Protein AF-0000000084695527 (afdb_homodimer)

Structure (mmCIF, N/CA/C/O backbone):
data_AF-0000000084695527-model_v1
#
loop_
_entity.id
_entity.type
_entity.pdbx_description
1 polymer 'Putative ankyrin repeat protein'
#
loop_
_atom_site.group_PDB
_atom_site.id
_atom_site.type_symbol
_atom_site.label_atom_id
_atom_site.label_alt_id
_atom_site.label_comp_id
_atom_site.label_asym_id
_atom_site.label_entity_id
_atom_site.label_seq_id
_atom_site.pdbx_PDB_ins_code
_atom_site.Cartn_x
_atom_site.Cartn_y
_atom_site.Cartn_z
_atom_site.occupancy
_atom_site.B_iso_or_equiv
_atom_site.auth_seq_id
_atom_site.auth_comp_id
_atom_site.auth_asym_id
_atom_site.auth_atom_id
_atom_site.pdbx_PDB_model_num
ATOM 1 N N . MET A 1 1 ? 0.276 40.188 21.312 1 71.69 1 MET A N 1
ATOM 2 C CA . MET A 1 1 ? 1.253 39.438 20.547 1 71.69 1 MET A CA 1
ATOM 3 C C . MET A 1 1 ? 1.77 40.25 19.359 1 71.69 1 MET A C 1
ATOM 5 O O . MET A 1 1 ? 1.027 41.031 18.766 1 71.69 1 MET A O 1
ATOM 9 N N . ASP A 1 2 ? 3.109 40.344 19.328 1 79.81 2 ASP A N 1
ATOM 10 C CA . ASP A 1 2 ? 3.75 41.062 18.234 1 79.81 2 ASP A CA 1
ATOM 11 C C . ASP A 1 2 ? 3.395 40.469 16.875 1 79.81 2 ASP A C 1
ATOM 13 O O . ASP A 1 2 ? 3.375 39.219 16.734 1 79.81 2 ASP A O 1
ATOM 17 N N . PRO A 1 3 ? 2.912 41.219 16 1 82.19 3 PRO A N 1
ATOM 18 C CA . PRO A 1 3 ? 2.547 40.75 14.672 1 82.19 3 PRO A CA 1
ATOM 19 C C . PRO A 1 3 ? 3.654 39.906 14.023 1 82.19 3 PRO A C 1
ATOM 21 O O . PRO A 1 3 ? 3.373 38.969 13.266 1 82.19 3 PRO A O 1
ATOM 24 N N . ALA A 1 4 ? 4.848 40.25 14.297 1 86.12 4 ALA A N 1
ATOM 25 C CA . ALA A 1 4 ? 5.977 39.5 13.734 1 86.12 4 ALA A CA 1
ATOM 26 C C . ALA A 1 4 ? 5.977 38.062 14.195 1 86.12 4 ALA A C 1
ATOM 28 O O . ALA A 1 4 ? 6.383 37.156 13.453 1 86.12 4 ALA A O 1
ATOM 29 N N . SER A 1 5 ? 5.52 37.812 15.406 1 90.06 5 SER A N 1
ATOM 30 C CA . SER A 1 5 ? 5.473 36.469 15.977 1 90.06 5 SER A CA 1
ATOM 31 C C . SER A 1 5 ? 4.453 35.625 15.25 1 90.06 5 SER A C 1
ATOM 33 O O . SER A 1 5 ? 4.715 34.438 14.984 1 90.06 5 SER A O 1
ATOM 35 N N . VAL A 1 6 ? 3.303 36.219 14.82 1 91.44 6 VAL A N 1
ATOM 36 C CA . VAL A 1 6 ? 2.256 35.5 14.125 1 91.44 6 VAL A CA 1
ATOM 37 C C . VAL A 1 6 ? 2.715 35.156 12.711 1 91.44 6 VAL A C 1
ATOM 39 O O . VAL A 1 6 ? 2.5 34.031 12.227 1 91.44 6 VAL A O 1
ATOM 42 N N . VAL A 1 7 ? 3.424 36.031 12.094 1 91 7 VAL A N 1
ATOM 43 C CA . VAL A 1 7 ? 3.924 35.844 10.742 1 91 7 VAL A CA 1
ATOM 44 C C . VAL A 1 7 ? 4.961 34.719 10.734 1 91 7 VAL A C 1
ATOM 46 O O . VAL A 1 7 ? 4.93 33.812 9.875 1 91 7 VAL A O 1
ATOM 49 N N . SER A 1 8 ? 5.855 34.75 11.695 1 93.81 8 SER A N 1
ATOM 50 C CA . SER A 1 8 ? 6.891 33.719 11.797 1 93.81 8 SER A CA 1
ATOM 51 C C . SER A 1 8 ? 6.277 32.344 12.023 1 93.81 8 SER A C 1
ATOM 53 O O . SER A 1 8 ? 6.703 31.359 11.414 1 93.81 8 SER A O 1
ATOM 55 N N . MET A 1 9 ? 5.297 32.281 12.953 1 94.62 9 MET A N 1
ATOM 56 C CA . MET A 1 9 ? 4.629 31.016 13.258 1 94.62 9 MET A CA 1
ATOM 57 C C . MET A 1 9 ? 3.902 30.484 12.031 1 94.62 9 MET A C 1
ATOM 59 O O . MET A 1 9 ? 3.947 29.281 11.75 1 94.62 9 MET A O 1
ATOM 63 N N . ALA A 1 10 ? 3.205 31.359 11.32 1 94.69 10 ALA A N 1
ATOM 64 C CA . ALA A 1 10 ? 2.494 30.953 10.109 1 94.69 10 ALA A CA 1
ATOM 65 C C . ALA A 1 10 ? 3.457 30.406 9.062 1 94.69 10 ALA A C 1
ATOM 67 O O . ALA A 1 10 ? 3.176 29.375 8.43 1 94.69 10 ALA A O 1
ATOM 68 N N . GLY A 1 11 ? 4.57 31.078 8.906 1 95.81 11 GLY A N 1
ATOM 69 C CA . GLY A 1 11 ? 5.578 30.594 7.977 1 95.81 11 GLY A CA 1
ATOM 70 C C . GLY A 1 11 ? 6.117 29.234 8.344 1 95.81 11 GLY A C 1
ATOM 71 O O . GLY A 1 11 ? 6.293 28.375 7.477 1 95.81 11 GLY A O 1
ATOM 72 N N . ALA A 1 12 ? 6.41 29.031 9.602 1 96.75 12 ALA A N 1
ATOM 73 C CA . ALA A 1 12 ? 6.914 27.75 10.086 1 96.75 12 ALA A CA 1
ATOM 74 C C . ALA A 1 12 ? 5.883 26.641 9.875 1 96.75 12 ALA A C 1
ATOM 76 O O . ALA A 1 12 ? 6.23 25.531 9.477 1 96.75 12 ALA A O 1
ATOM 77 N N . CYS A 1 13 ? 4.641 26.953 10.172 1 97.56 13 CYS A N 1
ATOM 78 C CA . CYS A 1 13 ? 3.564 25.984 9.992 1 97.56 13 CYS A CA 1
ATOM 79 C C . CYS A 1 13 ? 3.402 25.609 8.523 1 97.56 13 CYS A C 1
ATOM 81 O O . CYS A 1 13 ? 3.262 24.438 8.188 1 97.56 13 CYS A O 1
ATOM 83 N N . LEU A 1 14 ? 3.43 26.641 7.664 1 97.62 14 LEU A N 1
ATOM 84 C CA . LEU A 1 14 ? 3.309 26.375 6.234 1 97.62 14 LEU A CA 1
ATOM 85 C C . LEU A 1 14 ? 4.43 25.469 5.75 1 97.62 14 LEU A C 1
ATOM 87 O O . LEU A 1 14 ? 4.188 24.531 4.992 1 97.62 14 LEU A O 1
ATOM 91 N N . THR A 1 15 ? 5.656 25.656 6.18 1 97.81 15 THR A N 1
ATOM 92 C CA . THR A 1 15 ? 6.793 24.812 5.816 1 97.81 15 THR A CA 1
ATOM 93 C C . THR A 1 15 ? 6.586 23.391 6.293 1 97.81 15 THR A C 1
ATOM 95 O O . THR A 1 15 ? 6.832 22.438 5.551 1 97.81 15 THR A O 1
ATOM 98 N N . LEU A 1 16 ? 6.125 23.25 7.535 1 98.12 16 LEU A N 1
ATOM 99 C CA . LEU A 1 16 ? 5.875 21.938 8.125 1 98.12 16 LEU A CA 1
ATOM 100 C C . LEU A 1 16 ? 4.82 21.172 7.332 1 98.12 16 LEU A C 1
ATOM 102 O O . LEU A 1 16 ? 5.016 20 7.004 1 98.12 16 LEU A O 1
ATOM 106 N N . VAL A 1 17 ? 3.699 21.828 6.996 1 98.44 17 VAL A N 1
ATOM 107 C CA . VAL A 1 17 ? 2.619 21.188 6.25 1 98.44 17 VAL A CA 1
ATOM 108 C C . VAL A 1 17 ? 3.117 20.781 4.867 1 98.44 17 VAL A C 1
ATOM 110 O O . VAL A 1 17 ? 2.844 19.672 4.406 1 98.44 17 VAL A O 1
ATOM 113 N N . THR A 1 18 ? 3.883 21.609 4.207 1 97.88 18 THR A N 1
ATOM 114 C CA . THR A 1 18 ? 4.395 21.344 2.869 1 97.88 18 THR A CA 1
ATOM 115 C C . THR A 1 18 ? 5.309 20.125 2.873 1 97.88 18 THR A C 1
ATOM 117 O O . THR A 1 18 ? 5.191 19.25 2.012 1 97.88 18 THR A O 1
ATOM 120 N N . ARG A 1 19 ? 6.113 20.109 3.869 1 97.56 19 ARG A N 1
ATOM 121 C CA . ARG A 1 19 ? 7.031 18.984 3.99 1 97.56 19 ARG A CA 1
ATOM 122 C C . ARG A 1 19 ? 6.273 17.688 4.273 1 97.56 19 ARG A C 1
ATOM 124 O O . ARG A 1 19 ? 6.598 16.641 3.717 1 97.56 19 ARG A O 1
ATOM 131 N N . THR A 1 20 ? 5.32 17.766 5.109 1 97.62 20 THR A N 1
ATOM 132 C CA . THR A 1 20 ? 4.539 16.594 5.469 1 97.62 20 THR A CA 1
ATOM 133 C C . THR A 1 20 ? 3.783 16.047 4.258 1 97.62 20 THR A C 1
ATOM 135 O O . THR A 1 20 ? 3.766 14.844 4.016 1 97.62 20 THR A O 1
ATOM 138 N N . VAL A 1 21 ? 3.215 16.953 3.482 1 97.56 21 VAL A N 1
ATOM 139 C CA . VAL A 1 21 ? 2.527 16.562 2.256 1 97.56 21 VAL A CA 1
ATOM 140 C C . VAL A 1 21 ? 3.496 15.82 1.336 1 97.56 21 VAL A C 1
ATOM 142 O O . VAL A 1 21 ? 3.17 14.75 0.805 1 97.56 21 VAL A O 1
ATOM 145 N N . LYS A 1 22 ? 4.656 16.406 1.235 1 96.94 22 LYS A N 1
ATOM 146 C CA . LYS A 1 22 ? 5.664 15.781 0.385 1 96.94 22 LYS A CA 1
ATOM 147 C C . LYS A 1 22 ? 6.02 14.383 0.887 1 96.94 22 LYS A C 1
ATOM 149 O O . LYS A 1 22 ? 6.062 13.43 0.107 1 96.94 22 LYS A O 1
ATOM 154 N N . ASP A 1 23 ? 6.277 14.25 2.156 1 93.38 23 ASP A N 1
ATOM 155 C CA . ASP A 1 23 ? 6.695 12.977 2.738 1 93.38 23 ASP A CA 1
ATOM 156 C C . ASP A 1 23 ? 5.594 11.93 2.613 1 93.38 23 ASP A C 1
ATOM 158 O O . ASP A 1 23 ? 5.867 10.766 2.32 1 93.38 23 ASP A O 1
ATOM 162 N N . VAL A 1 24 ? 4.355 12.281 2.816 1 92.94 24 VAL A N 1
ATOM 163 C CA . VAL A 1 24 ? 3.236 11.359 2.689 1 92.94 24 VAL A CA 1
ATOM 164 C C . VAL A 1 24 ? 3.094 10.914 1.233 1 92.94 24 VAL A C 1
ATOM 166 O O . VAL A 1 24 ? 2.928 9.727 0.953 1 92.94 24 VAL A O 1
ATOM 169 N N . ASN A 1 25 ? 3.219 11.867 0.324 1 93.44 25 ASN A N 1
ATOM 170 C CA . ASN A 1 25 ? 3.113 11.539 -1.093 1 93.44 25 ASN A CA 1
ATOM 171 C C . ASN A 1 25 ? 4.223 10.586 -1.53 1 93.44 25 ASN A C 1
ATOM 173 O O . ASN A 1 25 ? 4.004 9.727 -2.385 1 93.44 25 ASN A O 1
ATOM 177 N N . ASP A 1 26 ? 5.367 10.742 -0.948 1 89.31 26 ASP A N 1
ATOM 178 C CA . ASP A 1 26 ? 6.465 9.828 -1.246 1 89.31 26 ASP A CA 1
ATOM 179 C C . ASP A 1 26 ? 6.113 8.398 -0.84 1 89.31 26 ASP A C 1
ATOM 181 O O . ASP A 1 26 ? 6.402 7.449 -1.574 1 89.31 26 ASP A O 1
ATOM 185 N N . ILE A 1 27 ? 5.48 8.234 0.297 1 84.06 27 ILE A N 1
ATOM 186 C CA . ILE A 1 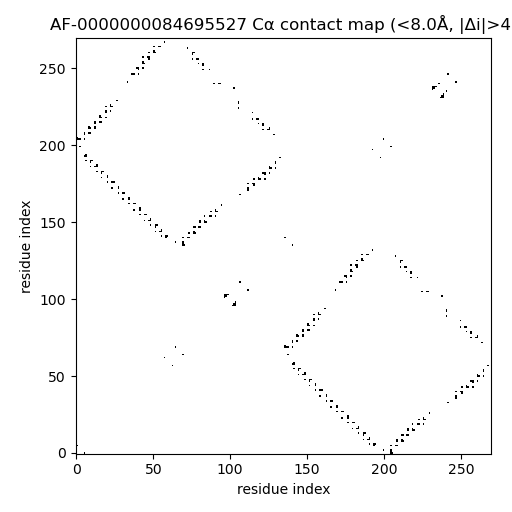27 ? 5.09 6.914 0.779 1 84.06 27 ILE A CA 1
ATOM 187 C C . ILE A 1 27 ? 3.99 6.344 -0.112 1 84.06 27 ILE A C 1
ATOM 189 O O . ILE A 1 27 ? 4.035 5.172 -0.492 1 84.06 27 ILE A O 1
ATOM 193 N N . VAL A 1 28 ? 3.047 7.195 -0.481 1 86.31 28 VAL A N 1
ATOM 194 C CA . VAL A 1 28 ? 1.949 6.781 -1.349 1 86.31 28 VAL A CA 1
ATOM 195 C C . VAL A 1 28 ? 2.502 6.316 -2.695 1 86.31 28 VAL A C 1
ATOM 197 O O . VAL A 1 28 ? 2.055 5.305 -3.24 1 86.31 28 VAL A O 1
ATOM 200 N N . GLY A 1 29 ? 3.459 7.055 -3.205 1 86.25 29 GLY A N 1
ATOM 201 C CA . GLY A 1 29 ? 4.094 6.676 -4.457 1 86.25 29 GLY A CA 1
ATOM 202 C C . GLY A 1 29 ? 4.738 5.305 -4.41 1 86.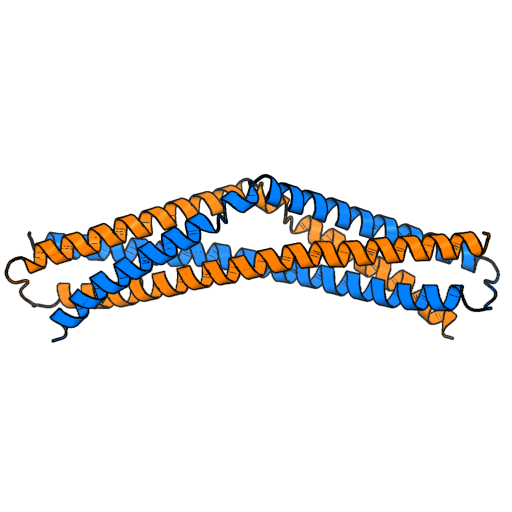25 29 GLY A C 1
ATOM 203 O O . GLY A 1 29 ? 4.59 4.508 -5.34 1 86.25 29 GLY A O 1
ATOM 204 N N . LYS A 1 30 ? 5.402 5.02 -3.324 1 81.5 30 LYS A N 1
ATOM 205 C CA . LYS A 1 30 ? 6.039 3.717 -3.154 1 81.5 30 LYS A CA 1
ATOM 206 C C . LYS A 1 30 ? 5 2.607 -3.049 1 81.5 30 LYS A C 1
ATOM 208 O O . LYS A 1 30 ? 5.156 1.541 -3.648 1 81.5 30 LYS A O 1
ATOM 213 N N . TRP A 1 31 ? 3.967 2.891 -2.359 1 79.75 31 TRP A N 1
ATOM 214 C CA . TRP A 1 31 ? 2.881 1.933 -2.191 1 79.75 31 TRP A CA 1
ATOM 215 C C . TRP A 1 31 ? 2.201 1.644 -3.525 1 79.75 31 TRP A C 1
ATOM 217 O O . TRP A 1 31 ? 1.896 0.489 -3.836 1 79.75 31 TRP A O 1
ATOM 227 N N . ARG A 1 32 ? 1.959 2.639 -4.262 1 85.81 32 ARG A N 1
ATOM 228 C CA . ARG A 1 32 ? 1.284 2.475 -5.543 1 85.81 32 ARG A CA 1
ATOM 229 C C . ARG A 1 32 ? 2.137 1.66 -6.512 1 85.81 32 ARG A C 1
ATOM 231 O O . ARG A 1 32 ? 1.616 0.833 -7.262 1 85.81 32 ARG A O 1
ATOM 238 N N . LYS A 1 33 ? 3.432 1.897 -6.477 1 85.56 33 LYS A N 1
ATOM 239 C CA . LYS A 1 33 ? 4.348 1.105 -7.293 1 85.56 33 LYS A CA 1
ATOM 240 C C . LYS A 1 33 ? 4.301 -0.368 -6.898 1 85.56 33 LYS A C 1
ATOM 242 O O . LYS A 1 33 ? 4.289 -1.248 -7.762 1 85.56 33 LYS A O 1
ATOM 247 N N . MET A 1 34 ? 4.211 -0.629 -5.641 1 81.88 34 MET A N 1
ATOM 248 C CA . MET A 1 34 ? 4.117 -1.999 -5.145 1 81.88 34 MET A CA 1
ATOM 249 C C . MET A 1 34 ? 2.797 -2.639 -5.559 1 81.88 34 MET A C 1
ATOM 251 O O . MET A 1 34 ? 2.766 -3.801 -5.973 1 81.88 34 MET A O 1
ATOM 255 N N . ASP A 1 35 ? 1.738 -1.903 -5.418 1 84.5 35 ASP A N 1
ATOM 256 C CA . ASP A 1 35 ? 0.424 -2.377 -5.844 1 84.5 35 ASP A CA 1
ATOM 257 C C . ASP A 1 35 ? 0.441 -2.801 -7.309 1 84.5 35 ASP A C 1
ATOM 259 O O . ASP A 1 35 ? -0.144 -3.824 -7.672 1 84.5 35 ASP A O 1
ATOM 263 N N . GLN A 1 36 ? 1.114 -2.027 -8.117 1 88.19 36 GLN A N 1
ATOM 264 C CA . GLN A 1 36 ? 1.226 -2.348 -9.539 1 88.19 36 GLN A CA 1
ATOM 265 C C . GLN A 1 36 ? 1.971 -3.664 -9.75 1 88.19 36 GLN A C 1
ATOM 267 O O . GLN A 1 36 ? 1.549 -4.5 -10.547 1 88.19 36 GLN A O 1
ATOM 272 N N . LYS A 1 37 ? 3.025 -3.844 -9.008 1 89.19 37 LYS A N 1
ATOM 273 C CA . LYS A 1 37 ? 3.818 -5.062 -9.141 1 89.19 37 LYS A CA 1
ATOM 274 C C . LYS A 1 37 ? 3.025 -6.285 -8.688 1 89.19 37 LYS A C 1
ATOM 276 O O . LYS A 1 37 ? 3.045 -7.324 -9.352 1 89.19 37 LYS A O 1
ATOM 281 N N . VAL A 1 38 ? 2.318 -6.152 -7.609 1 89.62 38 VAL A N 1
ATOM 282 C CA . VAL A 1 38 ? 1.51 -7.25 -7.09 1 89.62 38 VAL A CA 1
ATOM 283 C C . VAL A 1 38 ? 0.375 -7.562 -8.062 1 89.62 38 VAL A C 1
ATOM 285 O O . VAL A 1 38 ? 0.065 -8.734 -8.305 1 89.62 38 VAL A O 1
ATOM 288 N N . SER A 1 39 ? -0.199 -6.527 -8.656 1 91.94 39 SER A N 1
ATOM 289 C CA . SER A 1 39 ? -1.272 -6.711 -9.625 1 91.94 39 SER A CA 1
ATOM 290 C C . SER A 1 39 ? -0.794 -7.5 -10.836 1 91.94 39 SER A C 1
ATOM 292 O O . SER A 1 39 ? -1.545 -8.305 -11.398 1 91.94 39 SER A O 1
ATOM 294 N N . LEU A 1 40 ? 0.472 -7.23 -11.156 1 93.5 40 LEU A N 1
ATOM 295 C CA . LEU A 1 40 ? 1.058 -7.98 -12.266 1 93.5 40 LEU A CA 1
ATOM 296 C C . LEU A 1 40 ? 1.247 -9.445 -11.891 1 93.5 40 LEU A C 1
ATOM 298 O O . LEU A 1 40 ? 1.024 -10.336 -12.711 1 93.5 40 LEU A O 1
ATOM 302 N N . ILE A 1 41 ? 1.599 -9.742 -10.672 1 94.88 41 ILE A N 1
ATOM 303 C CA . ILE A 1 41 ? 1.729 -11.109 -10.172 1 94.88 41 ILE A CA 1
ATOM 304 C C . ILE A 1 41 ? 0.366 -11.797 -10.195 1 94.88 41 ILE A C 1
ATOM 306 O O . ILE A 1 41 ? 0.242 -12.93 -10.656 1 94.88 41 ILE A O 1
ATOM 310 N N . VAL A 1 42 ? -0.686 -11.102 -9.789 1 96.62 42 VAL A N 1
ATOM 311 C CA . VAL A 1 42 ? -2.041 -11.641 -9.773 1 96.62 42 VAL A CA 1
ATOM 312 C C . VAL A 1 42 ? -2.477 -11.992 -11.195 1 96.62 42 VAL A C 1
ATOM 314 O O . VAL A 1 42 ? -3.059 -13.055 -11.422 1 96.62 42 VAL A O 1
ATOM 317 N N . ALA A 1 43 ? -2.199 -11.094 -12.141 1 96.56 43 ALA A N 1
ATOM 318 C CA . ALA A 1 43 ? -2.557 -11.336 -13.531 1 96.56 43 ALA A CA 1
ATOM 319 C C . ALA A 1 43 ? -1.9 -12.609 -14.055 1 96.56 43 ALA A C 1
ATOM 321 O O . ALA A 1 43 ? -2.537 -13.406 -14.75 1 96.56 43 ALA A O 1
ATOM 322 N N . ARG A 1 44 ? -0.625 -12.828 -13.68 1 97.19 44 ARG A N 1
ATOM 323 C CA . ARG A 1 44 ? 0.097 -14.023 -14.102 1 97.19 44 ARG A CA 1
ATOM 324 C C . ARG A 1 44 ? -0.466 -15.273 -13.43 1 97.19 44 ARG A C 1
ATOM 326 O O . ARG A 1 44 ? -0.656 -16.297 -14.086 1 97.19 44 ARG A O 1
ATOM 333 N N . LEU A 1 45 ? -0.782 -15.219 -12.164 1 98 45 LEU A N 1
ATOM 334 C CA . LEU A 1 45 ? -1.4 -16.328 -11.445 1 98 45 LEU A CA 1
ATOM 335 C C . LEU A 1 45 ? -2.756 -16.688 -12.055 1 98 45 LEU A C 1
ATOM 337 O O . LEU A 1 45 ? -3.092 -17.859 -12.188 1 98 45 LEU A O 1
ATOM 341 N N . ASN A 1 46 ? -3.504 -15.68 -12.438 1 98 46 ASN A N 1
ATOM 342 C CA . ASN A 1 46 ? -4.801 -15.906 -13.07 1 98 46 ASN A CA 1
ATOM 343 C C . ASN A 1 46 ? -4.652 -16.609 -14.422 1 98 46 ASN A C 1
ATOM 345 O O . ASN A 1 46 ? -5.461 -17.469 -14.766 1 98 46 ASN A O 1
ATOM 349 N N . THR A 1 47 ? -3.65 -16.188 -15.18 1 97.69 47 THR A N 1
ATOM 350 C CA . THR A 1 47 ? -3.369 -16.844 -16.453 1 97.69 47 THR A CA 1
ATOM 351 C C . THR A 1 47 ? -3.066 -18.328 -16.234 1 97.69 47 THR A C 1
ATOM 353 O O . THR A 1 47 ? -3.584 -19.172 -16.953 1 97.69 47 THR A O 1
ATOM 356 N N . ILE A 1 48 ? -2.268 -18.641 -15.18 1 98.06 48 ILE A N 1
ATOM 357 C CA . ILE A 1 48 ? -1.949 -20.016 -14.836 1 98.06 48 ILE A CA 1
ATOM 358 C C . ILE A 1 48 ? -3.223 -20.75 -14.422 1 98.06 48 ILE A C 1
ATOM 360 O O . ILE A 1 48 ? -3.463 -21.891 -14.852 1 98.06 48 ILE A O 1
ATOM 364 N N . LYS A 1 49 ? -4.02 -20.156 -13.602 1 97.5 49 LYS A N 1
ATOM 365 C CA . LYS A 1 49 ? -5.273 -20.734 -13.141 1 97.5 49 LYS A CA 1
ATOM 366 C C . LYS A 1 49 ? -6.16 -21.125 -14.32 1 97.5 49 LYS A C 1
ATOM 368 O O . LYS A 1 49 ? -6.648 -22.266 -14.391 1 97.5 49 LYS A O 1
ATOM 373 N N . ILE A 1 50 ? -6.352 -20.156 -15.242 1 96.31 50 ILE A N 1
ATOM 374 C CA . ILE A 1 50 ? -7.195 -20.391 -16.406 1 96.31 50 ILE A CA 1
ATOM 375 C C . ILE A 1 50 ? -6.629 -21.547 -17.234 1 96.31 50 ILE A C 1
ATOM 377 O O . ILE A 1 50 ? -7.375 -22.422 -17.688 1 96.31 50 ILE A O 1
ATOM 381 N N . THR A 1 51 ? -5.27 -21.562 -17.453 1 95.81 51 THR A N 1
ATOM 382 C CA . THR A 1 51 ? -4.605 -22.625 -18.203 1 95.81 51 THR A CA 1
ATOM 383 C C . THR A 1 51 ? -4.781 -23.969 -17.5 1 95.81 51 THR A C 1
ATOM 385 O O . THR A 1 51 ? -5.059 -24.984 -18.156 1 95.81 51 THR A O 1
ATOM 388 N N . MET A 1 52 ? -4.676 -24.016 -16.188 1 94.62 52 MET A N 1
ATOM 389 C CA . MET A 1 52 ? -4.809 -25.234 -15.406 1 94.62 52 MET A CA 1
ATOM 390 C C . MET A 1 52 ? -6.234 -25.781 -15.469 1 94.62 52 MET A C 1
ATOM 392 O O . MET A 1 52 ? -6.445 -26.984 -15.492 1 94.62 52 MET A O 1
ATOM 396 N N . VAL A 1 53 ? -7.215 -24.859 -15.43 1 94.44 53 VAL A N 1
ATOM 397 C CA . VAL A 1 53 ? -8.609 -25.281 -15.578 1 94.44 53 VAL A CA 1
ATOM 398 C C . VAL A 1 53 ? -8.797 -26 -16.906 1 94.44 53 VAL A C 1
ATOM 400 O O . VAL A 1 53 ? -9.406 -27.078 -16.953 1 94.44 53 VAL A O 1
ATOM 403 N N . GLN A 1 54 ? -8.219 -25.453 -17.984 1 92.19 54 GLN A N 1
ATOM 404 C CA . GLN A 1 54 ? -8.312 -26.047 -19.297 1 92.19 54 GLN A CA 1
ATOM 405 C C . GLN A 1 54 ? -7.602 -27.406 -19.344 1 92.19 54 GLN A C 1
ATOM 407 O O . GLN A 1 54 ? -8.125 -28.359 -19.906 1 92.19 54 GLN A O 1
ATOM 412 N N . LEU A 1 55 ? -6.465 -27.5 -18.75 1 90.31 55 LEU A N 1
ATOM 413 C CA . LEU A 1 55 ? -5.684 -28.734 -18.734 1 90.31 55 LEU A CA 1
ATOM 414 C C . LEU A 1 55 ? -6.402 -29.828 -17.953 1 90.31 55 LEU A C 1
ATOM 416 O O . LEU A 1 55 ? -6.449 -30.984 -18.375 1 90.31 55 LEU A O 1
ATOM 420 N N . GLU A 1 56 ? -6.871 -29.422 -16.844 1 89.5 56 GLU A N 1
ATOM 421 C CA . GLU A 1 56 ? -7.586 -30.391 -16 1 89.5 56 GLU A CA 1
ATOM 422 C C . GLU A 1 56 ? -8.797 -30.953 -16.734 1 89.5 56 GLU A C 1
ATOM 424 O O . GLU A 1 56 ? -9.062 -32.156 -16.656 1 89.5 56 GLU A O 1
ATOM 429 N N . LYS A 1 57 ? -9.594 -30.094 -17.359 1 89.06 57 LYS A N 1
ATOM 430 C CA . LYS A 1 57 ? -10.742 -30.547 -18.141 1 89.06 57 LYS A CA 1
ATOM 431 C C . LYS A 1 57 ? -10.312 -31.547 -19.219 1 89.06 57 LYS A C 1
ATOM 433 O O . LYS A 1 57 ? -10.977 -32.562 -19.422 1 89.06 57 LYS A O 1
ATOM 438 N N . TRP A 1 58 ? -9.266 -31.297 -19.891 1 88.38 58 TRP A N 1
ATOM 439 C CA . TRP A 1 58 ? -8.734 -32.188 -20.938 1 88.38 58 TRP A CA 1
ATOM 440 C C . TRP A 1 58 ? -8.305 -33.531 -20.359 1 88.38 58 TRP A C 1
ATOM 442 O O . TRP A 1 58 ? -8.594 -34.562 -20.922 1 88.38 58 TRP A O 1
ATOM 452 N N . LEU A 1 59 ? -7.605 -33.5 -19.234 1 87.31 59 LEU A N 1
ATOM 453 C CA . LEU A 1 59 ? -7.105 -34.719 -18.594 1 87.31 59 LEU A CA 1
ATOM 454 C C . LEU A 1 59 ? -8.258 -35.594 -18.125 1 87.31 59 LEU A C 1
ATOM 456 O O . LEU A 1 59 ? -8.125 -36.812 -18.109 1 87.31 59 LEU A O 1
ATOM 460 N N . LYS A 1 60 ? -9.289 -34.969 -17.797 1 87.5 60 LYS A N 1
ATOM 461 C CA . LYS A 1 60 ? -10.438 -35.719 -17.297 1 87.5 60 LYS A CA 1
ATOM 462 C C . LYS A 1 60 ? -11.289 -36.25 -18.453 1 87.5 60 LYS A C 1
ATOM 464 O O . LYS A 1 60 ? -12.133 -37.125 -18.25 1 87.5 60 LYS A O 1
ATOM 469 N N . SER A 1 61 ? -10.906 -35.688 -19.578 1 82.25 61 SER A N 1
ATOM 470 C CA . SER A 1 61 ? -11.617 -36.188 -20.75 1 82.25 61 SER A CA 1
ATOM 471 C C . SER A 1 61 ? -10.961 -37.438 -21.297 1 82.25 61 SER A C 1
ATOM 473 O O . SER A 1 61 ? -9.898 -37.844 -20.828 1 82.25 61 SER A O 1
ATOM 475 N N . GLU A 1 62 ? -11.68 -38.438 -21.953 1 70.44 62 GLU A N 1
ATOM 476 C CA . GLU A 1 62 ? -11.32 -39.781 -22.453 1 70.44 62 GLU A CA 1
ATOM 477 C C . GLU A 1 62 ? -10.141 -39.688 -23.422 1 70.44 62 GLU A C 1
ATOM 479 O O . GLU A 1 62 ? -9.961 -40.594 -24.266 1 70.44 62 GLU A O 1
ATOM 484 N N . HIS A 1 63 ? -9.312 -38.625 -23.141 1 70.06 63 HIS A N 1
ATOM 485 C CA . HIS A 1 63 ? -8.188 -38.562 -24.062 1 70.06 63 HIS A CA 1
ATOM 486 C C . HIS A 1 63 ? -7.02 -39.406 -23.578 1 70.06 63 HIS A C 1
ATOM 488 O O . HIS A 1 63 ? -6.805 -39.531 -22.359 1 70.06 63 HIS A O 1
ATOM 494 N N . GLU A 1 64 ? -6.375 -40.188 -24.484 1 73 64 GLU A N 1
ATOM 495 C CA . GLU A 1 64 ? -5.223 -41.031 -24.156 1 73 64 GLU A CA 1
ATOM 496 C C . GLU A 1 64 ? -3.943 -40.188 -24.094 1 73 64 GLU A C 1
ATOM 498 O O . GLU A 1 64 ? -3.705 -39.344 -24.969 1 73 64 GLU A O 1
ATOM 503 N N . ILE A 1 65 ? -3.357 -40.188 -22.906 1 74.25 65 ILE A N 1
ATOM 504 C CA . ILE A 1 65 ? -2.014 -39.625 -22.766 1 74.25 65 ILE A CA 1
ATOM 505 C C . ILE A 1 65 ? -0.998 -40.594 -23.391 1 74.25 65 ILE A C 1
ATOM 507 O O . ILE A 1 65 ? -0.879 -41.75 -22.953 1 74.25 65 ILE A O 1
ATOM 511 N N . SER A 1 66 ? -0.565 -40.25 -24.562 1 73.88 66 SER A N 1
ATOM 512 C CA . SER A 1 66 ? 0.316 -41.156 -25.297 1 73.88 66 SER A CA 1
ATOM 513 C C . SER A 1 66 ? 1.78 -40.875 -24.969 1 73.88 66 SER A C 1
ATOM 515 O O . SER A 1 66 ? 2.154 -39.75 -24.656 1 73.88 66 SER A O 1
ATOM 517 N N . GLY A 1 67 ? 2.57 -41.938 -24.875 1 78.06 67 GLY A N 1
ATOM 518 C CA . GLY A 1 67 ? 4.02 -41.875 -24.781 1 78.06 67 GLY A CA 1
ATOM 519 C C . GLY A 1 67 ? 4.508 -41.219 -23.5 1 78.06 67 GLY A C 1
ATOM 520 O O . GLY A 1 67 ? 4.047 -41.562 -22.422 1 78.06 67 GLY A O 1
ATOM 521 N N . THR A 1 68 ? 5.516 -40.25 -23.719 1 84.44 68 THR A N 1
ATOM 522 C CA . THR A 1 68 ? 6.168 -39.562 -22.609 1 84.44 68 THR A CA 1
ATOM 523 C C . THR A 1 68 ? 5.402 -38.312 -22.203 1 84.44 68 THR A C 1
ATOM 525 O O . THR A 1 68 ? 5.766 -37.625 -21.25 1 84.44 68 THR A O 1
ATOM 528 N N . MET A 1 69 ? 4.289 -38.062 -22.828 1 84.25 69 MET A N 1
ATOM 529 C CA . MET A 1 69 ? 3.533 -36.844 -22.594 1 84.25 69 MET A CA 1
ATOM 530 C C . MET A 1 69 ? 3.084 -36.75 -21.141 1 84.25 69 MET A C 1
ATOM 532 O O . MET A 1 69 ? 3.105 -35.688 -20.547 1 84.25 69 MET A O 1
ATOM 536 N N . GLY A 1 70 ? 2.732 -37.938 -20.578 1 84.75 70 GLY A N 1
ATOM 537 C CA . GLY A 1 70 ? 2.303 -37.969 -19.188 1 84.75 70 GLY A CA 1
ATOM 538 C C . GLY A 1 70 ? 3.383 -37.531 -18.219 1 84.75 70 GLY A C 1
ATOM 539 O O . GLY A 1 70 ? 3.121 -36.719 -17.312 1 84.75 70 GLY A O 1
ATOM 540 N N . GLU A 1 71 ? 4.57 -38 -18.453 1 90.5 71 GLU A N 1
ATOM 541 C CA . GLU A 1 71 ? 5.703 -37.656 -17.594 1 90.5 71 GLU A CA 1
ATOM 542 C C . GLU A 1 71 ? 6.086 -36.188 -17.766 1 90.5 71 GLU A C 1
ATOM 544 O O . GLU A 1 71 ? 6.41 -35.5 -16.781 1 90.5 71 GLU A O 1
ATOM 549 N N . ASP A 1 72 ? 6.016 -35.688 -19.016 1 89.5 72 ASP A N 1
ATOM 550 C CA . ASP A 1 72 ? 6.352 -34.281 -19.297 1 89.5 72 ASP A CA 1
ATOM 551 C C . ASP A 1 72 ? 5.328 -33.344 -18.672 1 89.5 72 ASP A C 1
ATOM 553 O O . ASP A 1 72 ? 5.691 -32.312 -18.094 1 89.5 72 ASP A O 1
ATOM 557 N N . LEU A 1 73 ? 4.102 -33.719 -18.797 1 90.69 73 LEU A N 1
ATOM 558 C CA . LEU A 1 73 ? 3.031 -32.906 -18.219 1 90.69 73 LEU A CA 1
ATOM 559 C C . LEU A 1 73 ? 3.123 -32.875 -16.703 1 90.69 73 LEU A C 1
ATOM 561 O O . LEU A 1 73 ? 2.98 -31.828 -16.078 1 90.69 73 LEU A O 1
ATOM 565 N N . TYR A 1 74 ? 3.385 -34.031 -16.125 1 92.94 74 TYR A N 1
ATOM 566 C CA . TYR A 1 74 ? 3.561 -34.125 -14.672 1 92.94 74 TYR A CA 1
ATOM 567 C C . TYR A 1 74 ? 4.688 -33.188 -14.211 1 92.94 74 TYR A C 1
ATOM 569 O O . TYR A 1 74 ? 4.531 -32.469 -13.234 1 92.94 74 TYR A O 1
ATOM 577 N N . GLY A 1 75 ? 5.789 -33.281 -14.961 1 95.06 75 GLY A N 1
ATOM 578 C CA . GLY A 1 75 ? 6.918 -32.438 -14.625 1 95.06 75 GLY A CA 1
ATOM 579 C C . GLY A 1 75 ? 6.59 -30.938 -14.703 1 95.06 75 GLY A C 1
ATOM 580 O O . GLY A 1 75 ? 7 -30.172 -13.836 1 95.06 75 GLY A O 1
ATOM 581 N N . ALA A 1 76 ? 5.887 -30.469 -15.727 1 94.81 76 ALA A N 1
ATOM 582 C CA . ALA A 1 76 ? 5.508 -29.078 -15.906 1 94.81 76 ALA A CA 1
ATOM 583 C C . ALA A 1 76 ? 4.57 -28.625 -14.789 1 94.81 76 ALA A C 1
ATOM 585 O O . ALA A 1 76 ? 4.727 -27.516 -14.25 1 94.81 76 ALA A O 1
ATOM 586 N N . ILE A 1 77 ? 3.625 -29.422 -14.43 1 96.38 77 ILE A N 1
ATOM 587 C CA . ILE A 1 77 ? 2.672 -29.078 -13.375 1 96.38 77 ILE A CA 1
ATOM 588 C C . ILE A 1 77 ? 3.387 -29.047 -12.031 1 96.38 77 ILE A C 1
ATOM 590 O O . ILE A 1 77 ? 3.127 -28.156 -11.211 1 96.38 77 ILE A O 1
ATOM 594 N N . GLU A 1 78 ? 4.207 -30 -11.797 1 96.88 78 GLU A N 1
ATOM 595 C CA . GLU A 1 78 ? 4.98 -30.016 -10.562 1 96.88 78 GLU A CA 1
ATOM 596 C C . GLU A 1 78 ? 5.824 -28.75 -10.422 1 96.88 78 GLU A C 1
ATOM 598 O O . GLU A 1 78 ? 5.852 -28.125 -9.359 1 96.88 78 GLU A O 1
ATOM 603 N N . ALA A 1 79 ? 6.504 -28.391 -11.477 1 97.06 79 ALA A N 1
ATOM 604 C CA . ALA A 1 79 ? 7.312 -27.172 -11.469 1 97.06 79 ALA A CA 1
ATOM 605 C C . ALA A 1 79 ? 6.453 -25.938 -11.18 1 97.06 79 ALA A C 1
ATOM 607 O O . ALA A 1 79 ? 6.855 -25.062 -10.414 1 97.06 79 ALA A O 1
ATOM 608 N N . CYS A 1 80 ? 5.316 -25.891 -11.758 1 97.5 80 CYS A N 1
ATOM 609 C CA . CYS A 1 80 ? 4.387 -24.797 -11.508 1 97.5 80 CYS A CA 1
ATOM 610 C C . CYS A 1 80 ? 3.986 -24.75 -10.039 1 97.5 80 CYS A C 1
ATOM 612 O O . CYS A 1 80 ? 3.977 -23.688 -9.422 1 97.5 80 CYS A O 1
ATOM 614 N N . SER A 1 81 ? 3.664 -25.891 -9.469 1 97.75 81 SER A N 1
ATOM 615 C CA . SER A 1 81 ? 3.277 -25.969 -8.062 1 97.75 81 SER A CA 1
ATOM 616 C C . SER A 1 81 ? 4.387 -25.438 -7.156 1 97.75 81 SER A C 1
ATOM 618 O O . SER A 1 81 ? 4.113 -24.766 -6.16 1 97.75 81 SER A O 1
ATOM 620 N N . ILE A 1 82 ? 5.605 -25.75 -7.523 1 97.81 82 ILE A N 1
ATOM 621 C CA . ILE A 1 82 ? 6.746 -25.328 -6.723 1 97.81 82 ILE A CA 1
ATOM 622 C C . ILE A 1 82 ? 6.832 -23.797 -6.73 1 97.81 82 ILE A C 1
ATOM 624 O O . ILE A 1 82 ? 6.996 -23.172 -5.68 1 97.81 82 ILE A O 1
ATOM 628 N N . VAL A 1 83 ? 6.691 -23.219 -7.91 1 97.69 83 VAL A N 1
ATOM 629 C CA . VAL A 1 83 ? 6.77 -21.766 -8.047 1 97.69 83 VAL A CA 1
ATOM 630 C C . VAL A 1 83 ? 5.621 -21.109 -7.281 1 97.69 83 VAL A C 1
ATOM 632 O O . VAL A 1 83 ? 5.832 -20.156 -6.527 1 97.69 83 VAL A O 1
ATOM 635 N N . VAL A 1 84 ? 4.395 -21.625 -7.395 1 98.12 84 VAL A N 1
ATOM 636 C CA . VAL A 1 84 ? 3.227 -21.047 -6.742 1 98.12 84 VAL A CA 1
ATOM 637 C C . VAL A 1 84 ? 3.332 -21.234 -5.23 1 98.12 84 VAL A C 1
ATOM 639 O O . VAL A 1 84 ? 2.926 -20.359 -4.457 1 98.12 84 VAL A O 1
ATOM 642 N N . GLN A 1 85 ? 3.893 -22.344 -4.84 1 97.75 85 GLN A N 1
ATOM 643 C CA . GLN A 1 85 ? 4.098 -22.594 -3.416 1 97.75 85 GLN A CA 1
ATOM 644 C C . GLN A 1 85 ? 5.059 -21.562 -2.818 1 97.75 85 GLN A C 1
ATOM 646 O O . GLN A 1 85 ? 4.859 -21.109 -1.693 1 97.75 85 GLN A O 1
ATOM 651 N N . GLU A 1 86 ? 6.066 -21.219 -3.564 1 95.38 86 GLU A N 1
ATOM 652 C CA . GLU A 1 86 ? 6.996 -20.188 -3.1 1 95.38 86 GLU A CA 1
ATOM 653 C C . GLU A 1 86 ? 6.293 -18.844 -2.928 1 95.38 86 GLU A C 1
ATOM 655 O O . GLU A 1 86 ? 6.516 -18.141 -1.938 1 95.38 86 GLU A O 1
ATOM 660 N N . ILE A 1 87 ? 5.469 -18.469 -3.826 1 95.19 87 ILE A N 1
ATOM 661 C CA . ILE A 1 87 ? 4.715 -17.219 -3.764 1 95.19 87 ILE A CA 1
ATOM 662 C C . ILE A 1 87 ? 3.748 -17.266 -2.582 1 95.19 87 ILE A C 1
ATOM 664 O O . ILE A 1 87 ? 3.621 -16.281 -1.842 1 95.19 87 ILE A O 1
ATOM 668 N N . GLN A 1 88 ? 3.131 -18.422 -2.412 1 95.31 88 GLN A N 1
ATOM 669 C CA . GLN A 1 88 ? 2.197 -18.594 -1.305 1 95.31 88 GLN A CA 1
ATOM 670 C C . GLN A 1 88 ? 2.895 -18.406 0.039 1 95.31 88 GLN A C 1
ATOM 672 O O . GLN A 1 88 ? 2.344 -17.781 0.945 1 95.31 88 GLN A O 1
ATOM 677 N N . LEU A 1 89 ? 4.066 -18.953 0.154 1 91.75 89 LEU A N 1
ATOM 678 C CA . LEU A 1 89 ? 4.832 -18.797 1.388 1 91.75 89 LEU A CA 1
ATOM 679 C C . LEU A 1 89 ? 5.188 -17.344 1.64 1 91.75 89 LEU A C 1
ATOM 681 O O . LEU A 1 89 ? 5.098 -16.859 2.773 1 91.75 89 LEU A O 1
ATOM 685 N N . TYR A 1 90 ? 5.551 -16.734 0.548 1 86.75 90 TYR A N 1
ATOM 686 C CA . TYR A 1 90 ? 5.867 -15.305 0.65 1 86.75 90 TYR A CA 1
ATOM 687 C C . TYR A 1 90 ? 4.645 -14.508 1.087 1 86.75 90 TYR A C 1
ATOM 689 O O . TYR A 1 90 ? 4.734 -13.656 1.972 1 86.75 90 TYR A O 1
ATOM 697 N N . VAL A 1 91 ? 3.494 -14.766 0.532 1 88.19 91 VAL A N 1
ATOM 698 C CA . VAL A 1 91 ? 2.232 -14.094 0.818 1 88.19 91 VAL A CA 1
ATOM 699 C C . VAL A 1 91 ? 1.832 -14.336 2.271 1 88.19 91 VAL A C 1
ATOM 701 O O . VAL A 1 91 ? 1.406 -13.414 2.971 1 88.19 91 VAL A O 1
ATOM 704 N N . LYS A 1 92 ? 1.997 -15.562 2.729 1 87.44 92 LYS A N 1
ATOM 705 C CA . LYS A 1 92 ? 1.664 -15.898 4.109 1 87.44 92 LYS A CA 1
ATOM 706 C C . LYS A 1 92 ? 2.547 -15.133 5.09 1 87.44 92 LYS A C 1
ATOM 708 O O . LYS A 1 92 ? 2.076 -14.68 6.137 1 87.44 92 LYS A O 1
ATOM 713 N N . SER A 1 93 ? 3.785 -15.07 4.734 1 82.69 93 SER A N 1
ATOM 714 C CA . SER A 1 93 ? 4.703 -14.297 5.566 1 82.69 93 SER A CA 1
ATOM 715 C C . SER A 1 93 ? 4.285 -12.836 5.637 1 82.69 93 SER A C 1
ATOM 717 O O . SER A 1 93 ? 4.332 -12.219 6.707 1 82.69 93 SER A O 1
ATOM 719 N N . ALA A 1 94 ? 3.838 -12.242 4.516 1 76.19 94 ALA A N 1
ATOM 720 C CA . ALA A 1 94 ? 3.365 -10.867 4.457 1 76.19 94 ALA A CA 1
ATOM 721 C C . ALA A 1 94 ? 2.094 -10.688 5.281 1 76.19 94 ALA A C 1
ATOM 723 O O . ALA A 1 94 ? 1.949 -9.695 6.004 1 76.19 94 ALA A O 1
ATOM 724 N N . GLN A 1 95 ? 1.225 -11.641 5.242 1 77.62 95 GLN A N 1
ATOM 725 C CA . GLN A 1 95 ? -0.011 -11.602 6.02 1 77.62 95 GLN A CA 1
ATOM 726 C C . GLN A 1 95 ? 0.278 -11.656 7.516 1 77.62 95 GLN A C 1
ATOM 728 O O . GLN A 1 95 ? -0.385 -10.984 8.305 1 77.62 95 GLN A O 1
ATOM 733 N N . GLY A 1 96 ? 1.225 -12.555 7.777 1 73.38 96 GLY A N 1
ATOM 734 C CA . GLY A 1 96 ? 1.621 -12.641 9.172 1 73.38 96 GLY A CA 1
ATOM 735 C C . GLY A 1 96 ? 2.156 -11.336 9.727 1 73.38 96 GLY A C 1
ATOM 736 O O . GLY A 1 96 ? 1.812 -10.938 10.836 1 73.38 96 GLY A O 1
ATOM 737 N N . GLY A 1 97 ? 3.014 -10.672 8.984 1 68.19 97 GLY A N 1
ATOM 738 C CA . GLY A 1 97 ? 3.506 -9.359 9.391 1 68.19 97 GLY A CA 1
ATOM 739 C C . GLY A 1 97 ? 2.4 -8.344 9.586 1 68.19 97 GLY A C 1
ATOM 740 O O . GLY A 1 97 ? 2.469 -7.512 10.492 1 68.19 97 GLY A O 1
ATOM 741 N N . TRP A 1 98 ? 1.379 -8.453 8.789 1 65.38 98 TRP A N 1
ATOM 742 C CA . TRP A 1 98 ? 0.215 -7.582 8.906 1 65.38 98 TRP A CA 1
ATOM 743 C C . TRP A 1 98 ? -0.56 -7.875 10.188 1 65.38 98 TRP A C 1
ATOM 745 O O . TRP A 1 98 ? -0.958 -6.953 10.906 1 65.38 98 TRP A O 1
ATOM 755 N N . LEU A 1 99 ? -0.625 -9.164 10.531 1 63 99 LEU A N 1
ATOM 756 C CA . LEU A 1 99 ? -1.428 -9.617 11.656 1 63 99 LEU A CA 1
ATOM 757 C C . LEU A 1 99 ? -0.729 -9.32 12.977 1 63 99 LEU A C 1
ATOM 759 O O . LEU A 1 99 ? -1.385 -9.023 13.977 1 63 99 LEU A O 1
ATOM 763 N N . THR A 1 100 ? 0.577 -9.406 12.93 1 63.66 100 THR A N 1
ATOM 764 C CA . THR A 1 100 ? 1.305 -9.18 14.172 1 63.66 100 THR A CA 1
ATOM 765 C C . THR A 1 100 ? 1.442 -7.684 14.453 1 63.66 100 THR A C 1
ATOM 767 O O . THR A 1 100 ? 1.906 -7.285 15.523 1 63.66 100 THR A O 1
ATOM 770 N N . GLY A 1 101 ? 0.888 -6.863 13.562 1 58.5 101 GLY A N 1
ATOM 771 C CA . GLY A 1 101 ? 0.876 -5.422 13.758 1 58.5 101 GLY A CA 1
ATOM 772 C C . GLY A 1 101 ? 2.15 -4.746 13.289 1 58.5 101 GLY A C 1
ATOM 773 O O . GLY A 1 101 ? 2.246 -3.516 13.297 1 58.5 101 GLY A O 1
ATOM 774 N N . ARG A 1 102 ? 3.057 -5.48 12.977 1 61.44 102 ARG A N 1
ATOM 775 C CA . ARG A 1 102 ? 4.332 -4.883 12.586 1 61.44 102 ARG A CA 1
ATOM 776 C C . ARG A 1 102 ? 4.156 -3.953 11.391 1 61.44 102 ARG A C 1
ATOM 778 O O . ARG A 1 102 ? 4.734 -2.863 11.352 1 61.44 102 ARG A O 1
ATOM 785 N N . ILE A 1 103 ? 3.285 -4.41 10.469 1 61 103 ILE A N 1
ATOM 786 C CA . ILE A 1 103 ? 2.994 -3.572 9.312 1 61 103 ILE A CA 1
ATOM 787 C C . ILE A 1 103 ? 1.797 -2.674 9.617 1 61 103 ILE A C 1
ATOM 789 O O . ILE A 1 103 ? 1.806 -1.485 9.289 1 61 103 ILE A O 1
ATOM 793 N N . HIS A 1 104 ? 0.892 -3.277 10.375 1 57.38 104 HIS A N 1
ATOM 794 C CA . HIS A 1 104 ? -0.361 -2.594 10.68 1 57.38 104 HIS A CA 1
ATOM 795 C C . HIS A 1 104 ? -0.123 -1.357 11.539 1 57.38 104 HIS A C 1
ATOM 797 O O . HIS A 1 104 ? -0.822 -0.352 11.391 1 57.38 104 HIS A O 1
ATOM 803 N N . TYR A 1 105 ? 0.802 -1.552 12.383 1 57.53 105 TYR A N 1
ATOM 804 C CA . TYR A 1 105 ? 0.991 -0.406 13.266 1 57.53 105 TYR A CA 1
ATOM 805 C C . TYR A 1 105 ? 1.297 0.854 12.469 1 57.53 105 TYR A C 1
ATOM 807 O O . TYR A 1 105 ? 0.915 1.958 12.867 1 57.53 105 TYR A O 1
ATOM 815 N N . LEU A 1 106 ? 1.921 0.591 11.312 1 59.84 106 LEU A N 1
ATOM 816 C CA . LEU A 1 106 ? 2.209 1.759 10.492 1 59.84 106 LEU A CA 1
ATOM 817 C C . LEU A 1 106 ? 0.942 2.273 9.82 1 59.84 106 LEU A C 1
ATOM 819 O O . LEU A 1 106 ? 0.881 3.436 9.406 1 59.84 106 LEU A O 1
ATOM 823 N N . TRP A 1 107 ? -0.113 1.271 9.883 1 64.62 107 TRP A N 1
ATOM 824 C CA . TRP A 1 107 ? -1.34 1.709 9.227 1 64.62 107 TRP A CA 1
ATOM 825 C C . TRP A 1 107 ? -2.553 1.459 10.109 1 64.62 107 TRP A C 1
ATOM 827 O O . TRP A 1 107 ? -3.502 0.787 9.703 1 64.62 107 TRP A O 1
ATOM 837 N N . ASP A 1 108 ? -2.336 1.894 11.227 1 69.44 108 ASP A N 1
ATOM 838 C CA . ASP A 1 108 ? -3.371 1.784 12.258 1 69.44 108 ASP A CA 1
ATOM 839 C C . ASP A 1 108 ? -4.602 2.607 11.883 1 69.44 108 ASP A C 1
ATOM 841 O O . ASP A 1 108 ? -4.543 3.836 11.828 1 69.44 108 ASP A O 1
ATOM 845 N N . GLU A 1 109 ? -5.688 1.896 11.594 1 71.5 109 GLU A N 1
ATOM 846 C CA . GLU A 1 109 ? -6.934 2.566 11.234 1 71.5 109 GLU A CA 1
ATOM 847 C C . GLU A 1 109 ? -7.355 3.566 12.305 1 71.5 109 GLU A C 1
ATOM 849 O O . GLU A 1 109 ? -7.883 4.637 11.992 1 71.5 109 GLU A O 1
ATOM 854 N N . GLY A 1 110 ? -7.078 3.18 13.523 1 78 110 GLY A N 1
ATOM 855 C CA . GLY A 1 110 ? -7.406 4.09 14.609 1 78 110 GLY A CA 1
ATOM 856 C C . GLY A 1 110 ? -6.621 5.387 14.555 1 78 110 GLY A C 1
ATOM 857 O O . GLY A 1 110 ? -7.18 6.469 14.758 1 78 110 GLY A O 1
ATOM 858 N N . GLN A 1 111 ? -5.41 5.328 14.188 1 83.25 111 GLN A N 1
ATOM 859 C CA . GLN A 1 111 ? -4.562 6.512 14.078 1 83.25 111 GLN A CA 1
ATOM 860 C C . GLN A 1 111 ? -5.012 7.402 12.93 1 83.25 111 GLN A C 1
ATOM 862 O O . GLN A 1 111 ? -5.051 8.625 13.062 1 83.25 111 GLN A O 1
ATOM 867 N N . PHE A 1 112 ? -5.461 6.84 11.852 1 86.31 112 PHE A N 1
ATOM 868 C CA . PHE A 1 112 ? -5.902 7.598 10.688 1 86.31 112 PHE A CA 1
ATOM 869 C C . PHE A 1 112 ? -7.184 8.367 10.992 1 86.31 112 PHE A C 1
ATOM 871 O O . PHE A 1 112 ? -7.344 9.516 10.578 1 86.31 112 PHE A O 1
ATOM 878 N N . LEU A 1 113 ? -8 7.637 11.758 1 87.19 113 LEU A N 1
ATOM 879 C CA . LEU A 1 113 ? -9.242 8.289 12.148 1 87.19 113 LEU A CA 1
ATOM 880 C C . LEU A 1 113 ? -8.969 9.469 13.078 1 87.19 113 LEU A C 1
ATOM 882 O O . LEU A 1 113 ? -9.586 10.531 12.945 1 87.19 113 LEU A O 1
ATOM 886 N N . GLN A 1 114 ? -8.055 9.266 13.977 1 91.69 114 GLN A N 1
ATOM 887 C CA . GLN A 1 114 ? -7.66 10.344 14.875 1 91.69 114 GLN A CA 1
ATOM 888 C C . GLN A 1 114 ? -7.059 11.516 14.102 1 91.69 114 GLN A C 1
ATOM 890 O O . GLN A 1 114 ? -7.422 12.664 14.336 1 91.69 114 GLN A O 1
ATOM 895 N N . PHE A 1 115 ? -6.195 11.234 13.125 1 93.94 115 PHE A N 1
ATOM 896 C CA . PHE A 1 115 ? -5.586 12.273 12.305 1 93.94 115 PHE A CA 1
ATOM 897 C C . PHE A 1 115 ? -6.648 13.023 11.508 1 93.94 115 PHE A C 1
ATOM 899 O O . PHE A 1 115 ? -6.637 14.25 11.445 1 93.94 115 PHE A O 1
ATOM 906 N N . SER A 1 116 ? -7.535 12.242 10.914 1 92.88 116 SER A N 1
ATOM 907 C CA . SER A 1 116 ? -8.586 12.836 10.102 1 92.88 116 SER A CA 1
ATOM 908 C C . SER A 1 116 ? -9.438 13.805 10.922 1 92.88 116 SER A C 1
ATOM 910 O O . SER A 1 116 ? -9.711 14.922 10.484 1 92.88 116 SER A O 1
ATOM 912 N N . GLY A 1 117 ? -9.828 13.328 12.078 1 94.94 117 GLY A N 1
ATOM 913 C CA . GLY A 1 117 ? -10.617 14.188 12.945 1 94.94 117 GLY A CA 1
ATOM 914 C C . GLY A 1 117 ? -9.875 15.438 13.375 1 94.94 117 GLY A C 1
ATOM 915 O O . GLY A 1 117 ? -10.438 16.531 13.375 1 94.94 117 GLY A O 1
ATOM 916 N N . ALA A 1 118 ? -8.68 15.289 13.742 1 96.31 118 ALA A N 1
ATOM 917 C CA . ALA A 1 118 ? -7.855 16.422 14.164 1 96.31 118 ALA A CA 1
ATOM 918 C C . ALA A 1 118 ? -7.652 17.406 13.016 1 96.31 118 ALA A C 1
ATOM 920 O O . ALA A 1 118 ? -7.746 18.625 13.211 1 96.31 118 ALA A O 1
ATOM 921 N N . LEU A 1 119 ? -7.395 16.922 11.828 1 97.25 119 LEU A N 1
ATOM 922 C CA . LEU A 1 119 ? -7.191 17.781 10.656 1 97.25 119 LEU A CA 1
ATOM 923 C C . LEU A 1 119 ? -8.469 18.531 10.297 1 97.25 119 LEU A C 1
ATOM 925 O O . LEU A 1 119 ? -8.43 19.703 9.953 1 97.25 119 LEU A O 1
ATOM 929 N N . ASP A 1 120 ? -9.594 17.844 10.367 1 96.56 120 ASP A N 1
ATOM 930 C CA . ASP A 1 120 ? -10.875 18.484 10.102 1 96.56 120 ASP A CA 1
ATOM 931 C C . ASP A 1 120 ? -11.102 19.656 11.055 1 96.56 120 ASP A C 1
ATOM 933 O O . ASP A 1 120 ? -11.562 20.734 10.641 1 96.56 120 ASP A O 1
ATOM 937 N N . SER A 1 121 ? -10.789 19.438 12.344 1 96.19 121 SER A N 1
ATOM 938 C CA . SER A 1 121 ? -10.914 20.5 13.336 1 96.19 121 SER A CA 1
ATOM 939 C C . SER A 1 121 ? -10.023 21.688 12.992 1 96.19 121 SER A C 1
ATOM 941 O O . SER A 1 121 ? -10.438 22.844 13.117 1 96.19 121 SER A O 1
ATOM 943 N N . GLN A 1 122 ? -8.781 21.391 12.539 1 96.25 122 GLN A N 1
ATOM 944 C CA . GLN A 1 122 ? -7.855 22.453 12.172 1 96.25 122 GLN A CA 1
ATOM 945 C C . GLN A 1 122 ? -8.352 23.219 10.945 1 96.25 122 GLN A C 1
ATOM 947 O O . GLN A 1 122 ? -8.281 24.453 10.906 1 96.25 122 GLN A O 1
ATOM 952 N N . ILE A 1 123 ? -8.844 22.531 9.969 1 95.94 123 ILE A N 1
ATOM 953 C CA . ILE A 1 123 ? -9.375 23.141 8.758 1 95.94 123 ILE A CA 1
ATOM 954 C C . ILE A 1 123 ? -10.531 24.062 9.109 1 95.94 123 ILE A C 1
ATOM 956 O O . ILE A 1 123 ? -10.609 25.188 8.617 1 95.94 123 ILE A O 1
ATOM 960 N N . ALA A 1 124 ? -11.375 23.562 9.977 1 94.19 124 ALA A N 1
ATOM 961 C CA . ALA A 1 124 ? -12.516 24.375 10.398 1 94.19 124 ALA A CA 1
ATOM 962 C C . ALA A 1 124 ? -12.055 25.641 11.117 1 94.19 124 ALA A C 1
ATOM 964 O O . ALA A 1 124 ? -12.539 26.734 10.828 1 94.19 124 ALA A O 1
ATOM 965 N N . ALA A 1 125 ? -11.109 25.547 12.109 1 93.81 125 ALA A N 1
ATOM 966 C CA . ALA A 1 125 ? -10.602 26.688 12.883 1 93.81 125 ALA A CA 1
ATOM 967 C C . ALA A 1 125 ? -9.922 27.703 11.969 1 93.81 125 ALA A C 1
ATOM 969 O O . ALA A 1 125 ? -10.25 28.891 12.016 1 93.81 125 ALA A O 1
ATOM 970 N N . LEU A 1 126 ? -9.016 27.297 11.125 1 93.5 126 LEU A N 1
ATOM 971 C CA . LEU A 1 126 ? -8.305 28.188 10.211 1 93.5 126 LEU A CA 1
ATOM 972 C C . LEU A 1 126 ? -9.258 28.766 9.18 1 93.5 126 LEU A C 1
ATOM 974 O O . LEU A 1 126 ? -9.109 29.938 8.781 1 93.5 126 LEU A O 1
ATOM 978 N N . GLY A 1 127 ? -10.195 27.938 8.805 1 90.81 127 GLY A N 1
ATOM 979 C CA . GLY A 1 127 ? -11.211 28.406 7.875 1 90.81 127 GLY A CA 1
ATOM 980 C C . GLY A 1 127 ? -12.047 29.547 8.43 1 90.81 127 GLY A C 1
ATOM 981 O O . GLY A 1 127 ? -12.352 30.5 7.715 1 90.81 127 GLY A O 1
ATOM 982 N N . LEU A 1 128 ? -12.43 29.453 9.656 1 89.25 128 LEU A N 1
ATOM 983 C CA . LEU A 1 128 ? -13.188 30.516 10.305 1 89.25 128 LEU A CA 1
ATOM 984 C C . LEU A 1 128 ? -12.406 31.828 10.312 1 89.25 128 LEU A C 1
ATOM 986 O O . LEU A 1 128 ? -12.961 32.875 10.016 1 89.25 128 LEU A O 1
ATOM 990 N N . PHE A 1 129 ? -11.125 31.812 10.578 1 86.5 129 PHE A N 1
ATOM 991 C CA . PHE A 1 129 ? -10.281 33 10.586 1 86.5 129 PHE A CA 1
ATOM 992 C C . PHE A 1 129 ? -10.156 33.594 9.188 1 86.5 129 PHE A C 1
ATOM 994 O O . PHE A 1 129 ? -10.242 34.781 9.008 1 86.5 129 PHE A O 1
ATOM 1001 N N . THR A 1 130 ? -9.953 32.719 8.25 1 86.75 130 THR A N 1
ATOM 1002 C CA . THR A 1 130 ? -9.828 33.156 6.867 1 86.75 130 THR A CA 1
ATOM 1003 C C . THR A 1 130 ? -11.102 33.875 6.398 1 86.75 130 THR A C 1
ATOM 1005 O O . THR A 1 130 ? -11.047 34.875 5.699 1 86.75 130 THR A O 1
ATOM 1008 N N . ASN A 1 131 ? -12.227 33.281 6.848 1 86.19 131 ASN A N 1
ATOM 1009 C CA . ASN A 1 131 ? -13.5 33.906 6.5 1 86.19 131 ASN A CA 1
ATOM 1010 C C . ASN A 1 131 ? -13.633 35.312 7.117 1 86.19 131 ASN A C 1
ATOM 1012 O O . ASN A 1 131 ? -14.117 36.219 6.465 1 86.19 131 ASN A O 1
ATOM 1016 N N . VAL A 1 132 ? -13.211 35.531 8.32 1 80.12 132 VAL A N 1
ATOM 1017 C CA . VAL A 1 132 ? -13.289 36.781 9.039 1 80.12 132 VAL A CA 1
ATOM 1018 C C . VAL A 1 132 ? -12.367 37.812 8.383 1 80.12 132 VAL A C 1
ATOM 1020 O O . VAL A 1 132 ? -12.727 39 8.25 1 80.12 132 VAL A O 1
ATOM 1023 N N . ILE A 1 133 ? -11.219 37.406 7.91 1 77.19 133 ILE A N 1
ATOM 1024 C CA . ILE A 1 133 ? -10.234 38.312 7.355 1 77.19 133 ILE A CA 1
ATOM 1025 C C . ILE A 1 133 ? -10.641 38.719 5.941 1 77.19 133 ILE A C 1
ATOM 1027 O O . ILE A 1 133 ? -10.336 39.812 5.488 1 77.19 133 ILE A O 1
ATOM 1031 N N . LEU A 1 134 ? -11.305 37.812 5.273 1 72.56 134 LEU A N 1
ATOM 1032 C CA . LEU A 1 134 ? -11.695 38.125 3.9 1 72.56 134 LEU A CA 1
ATOM 1033 C C . LEU A 1 134 ? -13.008 38.906 3.857 1 72.56 134 LEU A C 1
ATOM 1035 O O . LEU A 1 134 ? -13.406 39.375 2.801 1 72.56 134 LEU A O 1
ATOM 1039 N N . LEU A 1 135 ? -13.727 39.031 4.992 1 64.5 135 LEU A N 1
ATOM 1040 C CA . LEU A 1 135 ? -14.867 39.938 5.09 1 64.5 135 LEU A CA 1
ATOM 1041 C C . LEU A 1 135 ? -14.414 41.375 5.32 1 64.5 135 LEU A C 1
ATOM 1043 O O . LEU A 1 135 ? -15.008 42.312 4.781 1 64.5 135 LEU A O 1
ATOM 1047 N N . MET B 1 1 ? 3.863 -43.094 -16.312 1 71.75 1 MET B N 1
ATOM 1048 C CA . MET B 1 1 ? 3.129 -42.469 -15.234 1 71.75 1 MET B CA 1
ATOM 1049 C C . MET B 1 1 ? 1.628 -42.688 -15.383 1 71.75 1 MET B C 1
ATOM 1051 O O . MET B 1 1 ? 1.112 -42.75 -16.5 1 71.75 1 MET B O 1
ATOM 1055 N N . ASP B 1 2 ? 1.05 -43.219 -14.305 1 79.75 2 ASP B N 1
ATOM 1056 C CA . ASP B 1 2 ? -0.387 -43.469 -14.289 1 79.75 2 ASP B CA 1
ATOM 1057 C C . ASP B 1 2 ? -1.179 -42.188 -14.523 1 79.75 2 ASP B C 1
ATOM 1059 O O . ASP B 1 2 ? -0.862 -41.156 -13.945 1 79.75 2 ASP B O 1
ATOM 1063 N N . PRO B 1 3 ? -2.031 -42.219 -15.469 1 82.25 3 PRO B N 1
ATOM 1064 C CA . PRO B 1 3 ? -2.85 -41.031 -15.758 1 82.25 3 PRO B CA 1
ATOM 1065 C C . PRO B 1 3 ? -3.523 -40.469 -14.516 1 82.25 3 PRO B C 1
ATOM 1067 O O . PRO B 1 3 ? -3.717 -39.25 -14.414 1 82.25 3 PRO B O 1
ATOM 1070 N N . ALA B 1 4 ? -3.863 -41.312 -13.633 1 86.19 4 ALA B N 1
ATOM 1071 C CA . ALA B 1 4 ? -4.504 -40.844 -12.398 1 86.19 4 ALA B CA 1
ATOM 1072 C C . ALA B 1 4 ? -3.58 -39.938 -11.602 1 86.19 4 ALA B C 1
ATOM 1074 O O . ALA B 1 4 ? -4.039 -39 -10.938 1 86.19 4 ALA B O 1
ATOM 1075 N N . SER B 1 5 ? -2.287 -40.156 -11.664 1 90 5 SER B N 1
ATOM 1076 C CA . SER B 1 5 ? -1.299 -39.375 -10.945 1 90 5 SER B CA 1
ATOM 1077 C C . SER B 1 5 ? -1.222 -37.969 -11.508 1 90 5 SER B C 1
ATOM 1079 O O . SER B 1 5 ? -1.119 -37 -10.75 1 90 5 SER B O 1
ATOM 1081 N N . VAL B 1 6 ? -1.377 -37.781 -12.852 1 91.5 6 VAL B N 1
ATOM 1082 C CA . VAL B 1 6 ? -1.314 -36.5 -13.5 1 91.5 6 VAL B CA 1
ATOM 1083 C C . VAL B 1 6 ? -2.574 -35.688 -13.172 1 91.5 6 VAL B C 1
ATOM 1085 O O . VAL B 1 6 ? -2.498 -34.5 -12.883 1 91.5 6 VAL B O 1
ATOM 1088 N N . VAL B 1 7 ? -3.666 -36.344 -13.125 1 91.06 7 VAL B N 1
ATOM 1089 C CA . VAL B 1 7 ? -4.938 -35.688 -12.82 1 91.06 7 VAL B CA 1
ATOM 1090 C C . VAL B 1 7 ? -4.922 -35.156 -11.383 1 91.06 7 VAL B C 1
ATOM 1092 O O . VAL B 1 7 ? -5.324 -34.031 -11.117 1 91.06 7 VAL B O 1
ATOM 1095 N N . SER B 1 8 ? -4.457 -36 -10.477 1 93.81 8 SER B N 1
ATOM 1096 C CA . SER B 1 8 ? -4.387 -35.594 -9.07 1 93.81 8 SER B CA 1
ATOM 1097 C C . SER B 1 8 ? -3.467 -34.406 -8.875 1 93.81 8 SER B C 1
ATOM 1099 O O . SER B 1 8 ? -3.795 -33.469 -8.133 1 93.81 8 SER B O 1
ATOM 1101 N N . MET B 1 9 ? -2.301 -34.469 -9.531 1 94.56 9 MET B N 1
ATOM 1102 C CA . MET B 1 9 ? -1.337 -33.375 -9.438 1 94.56 9 MET B CA 1
ATOM 1103 C C . MET B 1 9 ? -1.921 -32.094 -10 1 94.56 9 MET B C 1
ATOM 1105 O O . MET B 1 9 ? -1.737 -31 -9.422 1 94.56 9 MET B O 1
ATOM 1109 N N . ALA B 1 10 ? -2.574 -32.156 -11.141 1 94.75 10 ALA B N 1
ATOM 1110 C CA . ALA B 1 10 ? -3.201 -31 -11.75 1 94.75 10 ALA B CA 1
ATOM 1111 C C . ALA B 1 10 ? -4.25 -30.391 -10.828 1 94.75 10 ALA B C 1
ATOM 1113 O O . ALA B 1 10 ? -4.316 -29.172 -10.672 1 94.75 10 ALA B O 1
ATOM 1114 N N . GLY B 1 11 ? -5.035 -31.25 -10.219 1 95.75 11 GLY B N 1
ATOM 1115 C CA . GLY B 1 11 ? -6.031 -30.766 -9.273 1 95.75 11 GLY B CA 1
ATOM 1116 C C . GLY B 1 11 ? -5.422 -30.062 -8.078 1 95.75 11 GLY B C 1
ATOM 1117 O O . GLY B 1 11 ? -5.918 -29.016 -7.652 1 95.75 11 GLY B O 1
ATOM 1118 N N . ALA B 1 12 ? -4.406 -30.625 -7.523 1 96.69 12 ALA B N 1
ATOM 1119 C CA . ALA B 1 12 ? -3.717 -30.031 -6.383 1 96.69 12 ALA B CA 1
ATOM 1120 C C . ALA B 1 12 ? -3.109 -28.688 -6.758 1 96.69 12 ALA B C 1
ATOM 1122 O O . ALA B 1 12 ? -3.178 -27.719 -5.98 1 96.69 12 ALA B O 1
ATOM 1123 N N . CYS B 1 13 ? -2.506 -28.641 -7.93 1 97.5 13 CYS B N 1
ATOM 1124 C CA . CYS B 1 13 ? -1.905 -27.391 -8.398 1 97.5 13 CYS B CA 1
ATOM 1125 C C . CYS B 1 13 ? -2.967 -26.312 -8.602 1 97.5 13 CYS B C 1
ATOM 1127 O O . CYS B 1 13 ? -2.775 -25.172 -8.203 1 97.5 13 CYS B O 1
ATOM 1129 N N . LEU B 1 14 ? -4.074 -26.719 -9.227 1 97.62 14 LEU B N 1
ATOM 1130 C CA . LEU B 1 14 ? -5.156 -25.766 -9.445 1 97.62 14 LEU B CA 1
ATOM 1131 C C . LEU B 1 14 ? -5.656 -25.203 -8.117 1 97.62 14 LEU B C 1
ATOM 1133 O O . LEU B 1 14 ? -5.879 -24 -7.992 1 97.62 14 LEU B O 1
ATOM 1137 N N . THR B 1 15 ? -5.824 -26.016 -7.09 1 97.75 15 THR B N 1
ATOM 1138 C CA . THR B 1 15 ? -6.258 -25.578 -5.766 1 97.75 15 THR B CA 1
ATOM 1139 C C . THR B 1 15 ? -5.254 -24.594 -5.16 1 97.75 15 THR B C 1
ATOM 1141 O O . THR B 1 15 ? -5.645 -23.562 -4.609 1 97.75 15 THR B O 1
ATOM 1144 N N . LEU B 1 16 ? -3.977 -24.938 -5.285 1 98.12 16 LEU B N 1
ATOM 1145 C CA . LEU B 1 16 ? -2.906 -24.094 -4.758 1 98.12 16 LEU B CA 1
ATOM 1146 C C . LEU B 1 16 ? -2.914 -22.719 -5.418 1 98.12 16 LEU B C 1
ATOM 1148 O O . LEU B 1 16 ? -2.848 -21.703 -4.73 1 98.12 16 LEU B O 1
ATOM 1152 N N . VAL B 1 17 ? -3.02 -22.656 -6.758 1 98.38 17 VAL B N 1
ATOM 1153 C CA . VAL B 1 17 ? -3.021 -21.406 -7.5 1 98.38 17 VAL B CA 1
ATOM 1154 C C . VAL B 1 17 ? -4.242 -20.578 -7.109 1 98.38 17 VAL B C 1
ATOM 1156 O O . VAL B 1 17 ? -4.133 -19.375 -6.879 1 98.38 17 VAL B O 1
ATOM 1159 N N . THR B 1 18 ? -5.391 -21.188 -6.965 1 97.81 18 THR B N 1
ATOM 1160 C CA . THR B 1 18 ? -6.629 -20.5 -6.621 1 97.81 18 THR B CA 1
ATOM 1161 C C . THR B 1 18 ? -6.523 -19.859 -5.238 1 97.81 18 THR B C 1
ATOM 1163 O O . THR B 1 18 ? -6.906 -18.703 -5.055 1 97.81 18 THR B O 1
ATOM 1166 N N . ARG B 1 19 ? -5.988 -20.641 -4.387 1 97.62 19 ARG B N 1
ATOM 1167 C CA . ARG B 1 19 ? -5.82 -20.125 -3.027 1 97.62 19 ARG B CA 1
ATOM 1168 C C . ARG B 1 19 ? -4.832 -18.969 -2.994 1 97.62 19 ARG B C 1
ATOM 1170 O O . ARG B 1 19 ? -5.055 -17.969 -2.301 1 97.62 19 ARG B O 1
ATOM 1177 N N . THR B 1 20 ? -3.783 -19.109 -3.709 1 97.62 20 THR B N 1
ATOM 1178 C CA . THR B 1 20 ? -2.76 -18.062 -3.742 1 97.62 20 THR B CA 1
ATOM 1179 C C . THR B 1 20 ? -3.318 -16.781 -4.332 1 97.62 20 THR B C 1
ATOM 1181 O O . THR B 1 20 ? -3.082 -15.695 -3.795 1 97.62 20 THR B O 1
ATOM 1184 N N . VAL B 1 21 ? -4.086 -16.891 -5.375 1 97.62 21 VAL B N 1
ATOM 1185 C CA . VAL B 1 21 ? -4.734 -15.734 -5.977 1 97.62 21 VAL B CA 1
ATOM 1186 C C . VAL B 1 21 ? -5.621 -15.047 -4.941 1 97.62 21 VAL B C 1
ATOM 1188 O O . VAL B 1 21 ? -5.566 -13.82 -4.789 1 97.62 21 VAL B O 1
ATOM 1191 N N . LYS B 1 22 ? -6.355 -15.875 -4.25 1 97 22 LYS B N 1
ATOM 1192 C CA . LYS B 1 22 ? -7.238 -15.32 -3.225 1 97 22 LYS B CA 1
ATOM 1193 C C . LYS B 1 22 ? -6.441 -14.586 -2.152 1 97 22 LYS B C 1
ATOM 1195 O O . LYS B 1 22 ? -6.781 -13.461 -1.777 1 97 22 LYS B O 1
ATOM 1200 N N . ASP B 1 23 ? -5.398 -15.195 -1.662 1 93.62 23 ASP B N 1
ATOM 1201 C CA . ASP B 1 23 ? -4.602 -14.617 -0.583 1 93.62 23 ASP B CA 1
ATOM 1202 C C . ASP B 1 23 ? -3.92 -13.328 -1.033 1 93.62 23 ASP B C 1
ATOM 1204 O O . ASP B 1 23 ? -3.857 -12.359 -0.279 1 93.62 23 ASP B O 1
ATOM 1208 N N . VAL B 1 24 ? -3.414 -13.273 -2.227 1 93.19 24 VAL B N 1
ATOM 1209 C CA . VAL B 1 24 ? -2.768 -12.07 -2.752 1 93.19 24 VAL B CA 1
ATOM 1210 C C . VAL B 1 24 ? -3.801 -10.953 -2.91 1 93.19 24 VAL B C 1
ATOM 1212 O O . VAL B 1 24 ? -3.553 -9.812 -2.521 1 93.19 24 VAL B O 1
ATOM 1215 N N . ASN B 1 25 ? -4.977 -11.32 -3.414 1 93.56 25 ASN B N 1
ATOM 1216 C CA . ASN B 1 25 ? -6.031 -10.328 -3.586 1 93.56 25 ASN B CA 1
ATOM 1217 C C . ASN B 1 25 ? -6.477 -9.742 -2.248 1 93.56 25 ASN B C 1
ATOM 1219 O O . ASN B 1 25 ? -6.82 -8.562 -2.162 1 93.56 25 ASN B O 1
ATOM 1223 N N . ASP B 1 26 ? -6.453 -10.555 -1.249 1 89.69 26 ASP B N 1
ATOM 1224 C CA . ASP B 1 26 ? -6.789 -10.062 0.086 1 89.69 26 ASP B CA 1
ATOM 1225 C C . ASP B 1 26 ? -5.797 -9 0.549 1 89.69 26 ASP B C 1
ATOM 1227 O O . ASP B 1 26 ? -6.191 -7.988 1.13 1 89.69 26 ASP B O 1
ATOM 1231 N N . ILE B 1 27 ? -4.523 -9.211 0.273 1 84.31 27 ILE B N 1
ATOM 1232 C CA . ILE B 1 27 ? -3.488 -8.258 0.657 1 84.31 27 ILE B CA 1
ATOM 1233 C C . ILE B 1 27 ? -3.637 -6.98 -0.162 1 84.31 27 ILE B C 1
ATOM 1235 O O . ILE B 1 27 ? -3.559 -5.875 0.381 1 84.31 27 ILE B O 1
ATOM 1239 N N . VAL B 1 28 ? -3.918 -7.129 -1.443 1 86.38 28 VAL B N 1
ATOM 1240 C CA . VAL B 1 28 ? -4.102 -5.984 -2.332 1 86.38 28 VAL B CA 1
ATOM 1241 C C . VAL B 1 28 ? -5.293 -5.152 -1.861 1 86.38 28 VAL B C 1
ATOM 1243 O O . VAL B 1 28 ? -5.234 -3.922 -1.848 1 86.38 28 VAL B O 1
ATOM 1246 N N . GLY B 1 29 ? -6.352 -5.836 -1.481 1 86.44 29 GLY B N 1
ATOM 1247 C CA . GLY B 1 29 ? -7.527 -5.148 -0.967 1 86.44 29 GLY B CA 1
ATOM 1248 C C . GLY B 1 29 ? -7.234 -4.309 0.263 1 86.44 29 GLY B C 1
ATOM 1249 O O . GLY B 1 29 ? -7.691 -3.168 0.365 1 86.44 29 GLY B O 1
ATOM 1250 N N . LYS B 1 30 ? -6.461 -4.848 1.153 1 81.56 30 LYS B N 1
ATOM 1251 C CA . LYS B 1 30 ? -6.09 -4.121 2.363 1 81.56 30 LYS B CA 1
ATOM 1252 C C . LYS B 1 30 ? -5.211 -2.916 2.029 1 81.56 30 LYS B C 1
ATOM 1254 O O . LYS B 1 30 ? -5.395 -1.834 2.594 1 81.56 30 LYS B O 1
ATOM 1259 N N . TRP B 1 31 ? -4.336 -3.109 1.102 1 79.88 31 TRP B N 1
ATOM 1260 C CA . TRP B 1 31 ? -3.449 -2.037 0.663 1 79.88 31 TRP B CA 1
ATOM 1261 C C . TRP B 1 31 ? -4.238 -0.915 -0.002 1 79.88 31 TRP B C 1
ATOM 1263 O O . TRP B 1 31 ? -3.979 0.265 0.245 1 79.88 31 TRP B O 1
ATOM 1273 N N . ARG B 1 32 ? -5.137 -1.265 -0.8 1 85.94 32 ARG B N 1
ATOM 1274 C CA . ARG B 1 32 ? -5.93 -0.268 -1.515 1 85.94 32 ARG B CA 1
ATOM 1275 C C . ARG B 1 32 ? -6.785 0.547 -0.55 1 85.94 32 ARG B C 1
ATOM 1277 O O . ARG B 1 32 ? -6.938 1.758 -0.72 1 85.94 32 ARG B O 1
ATOM 1284 N N . LYS B 1 33 ? -7.316 -0.118 0.46 1 85.62 33 LYS B N 1
ATOM 1285 C CA . LYS B 1 33 ? -8.07 0.581 1.495 1 85.62 33 LYS B CA 1
ATOM 1286 C C . LYS B 1 33 ? -7.188 1.576 2.244 1 85.62 33 LYS B C 1
ATOM 1288 O O . LYS B 1 33 ? -7.613 2.699 2.527 1 85.62 33 LYS B O 1
ATOM 1293 N N . MET B 1 34 ? -5.984 1.223 2.479 1 82.12 34 MET B N 1
ATOM 1294 C CA . MET B 1 34 ? -5.039 2.102 3.154 1 82.12 34 MET B CA 1
ATOM 1295 C C . MET B 1 34 ? -4.664 3.285 2.268 1 82.12 34 MET B C 1
ATOM 1297 O O . MET B 1 34 ? -4.582 4.418 2.74 1 82.12 34 MET B O 1
ATOM 1301 N N . ASP B 1 35 ? -4.422 3 1.037 1 84.88 35 ASP B N 1
ATOM 1302 C CA . ASP B 1 35 ? -4.121 4.059 0.077 1 84.88 35 ASP B CA 1
ATOM 1303 C C . ASP B 1 35 ? -5.227 5.109 0.054 1 84.88 35 ASP B C 1
ATOM 1305 O O . ASP B 1 35 ? -4.949 6.309 0 1 84.88 35 ASP B O 1
ATOM 1309 N N . GLN B 1 36 ? -6.457 4.652 0.117 1 88.94 36 GLN B N 1
ATOM 1310 C CA . GLN B 1 36 ? -7.598 5.562 0.136 1 88.94 36 GLN B CA 1
ATOM 1311 C C . GLN B 1 36 ? -7.578 6.441 1.384 1 88.94 36 GLN B C 1
ATOM 1313 O O . GLN B 1 36 ? -7.816 7.648 1.304 1 88.94 36 GLN B O 1
ATOM 1318 N N . LYS B 1 37 ? -7.277 5.832 2.514 1 89.25 37 LYS B N 1
ATOM 1319 C CA . LYS B 1 37 ? -7.246 6.578 3.77 1 89.25 37 LYS B CA 1
ATOM 1320 C C . LYS B 1 37 ? -6.121 7.609 3.768 1 89.25 37 LYS B C 1
ATOM 1322 O O . LYS B 1 37 ? -6.32 8.75 4.188 1 89.25 37 LYS B O 1
ATOM 1327 N N . VAL B 1 38 ? -4.977 7.266 3.27 1 89.69 38 VAL B N 1
ATOM 1328 C CA . VAL B 1 38 ? -3.832 8.164 3.199 1 89.69 38 VAL B CA 1
ATOM 1329 C C . VAL B 1 38 ? -4.129 9.305 2.221 1 89.69 38 VAL B C 1
ATOM 1331 O O . VAL B 1 38 ? -3.797 10.461 2.486 1 89.69 38 VAL B O 1
ATOM 1334 N N . SER B 1 39 ? -4.797 8.961 1.124 1 92 39 SER B N 1
ATOM 1335 C CA . SER B 1 39 ? -5.164 9.969 0.135 1 92 39 SER B CA 1
ATOM 1336 C C . SER B 1 39 ? -6.094 11.023 0.733 1 92 39 SER B C 1
ATOM 1338 O O . SER B 1 39 ? -6.004 12.203 0.394 1 92 39 SER B O 1
ATOM 1340 N N . LEU B 1 40 ? -6.941 10.516 1.644 1 93.56 40 LEU B N 1
ATOM 1341 C CA . LEU B 1 40 ? -7.836 11.438 2.332 1 93.56 40 LEU B CA 1
ATOM 1342 C C . LEU B 1 40 ? -7.055 12.344 3.277 1 93.56 40 LEU B C 1
ATOM 1344 O O . LEU B 1 40 ? -7.359 13.539 3.393 1 93.56 40 LEU B O 1
ATOM 1348 N N . ILE B 1 41 ? -6.027 11.852 3.924 1 94.88 41 ILE B N 1
ATOM 1349 C CA . ILE B 1 41 ? -5.16 12.641 4.789 1 94.88 41 ILE B CA 1
ATOM 1350 C C . ILE B 1 41 ? -4.418 13.688 3.959 1 94.88 41 ILE B C 1
ATOM 1352 O O . ILE B 1 41 ? -4.352 14.859 4.336 1 94.88 41 ILE B O 1
ATOM 1356 N N . VAL B 1 42 ? -3.928 13.312 2.77 1 96.56 42 VAL B N 1
ATOM 1357 C CA . VAL B 1 42 ? -3.211 14.219 1.878 1 96.56 42 VAL B CA 1
ATOM 1358 C C . VAL B 1 42 ? -4.137 15.359 1.444 1 96.56 42 VAL B C 1
ATOM 1360 O O . VAL B 1 42 ? -3.732 16.516 1.433 1 96.56 42 VAL B O 1
ATOM 1363 N N . ALA B 1 43 ? -5.371 15.008 1.092 1 96.56 43 ALA B N 1
ATOM 1364 C CA . ALA B 1 43 ? -6.344 16.016 0.675 1 96.56 43 ALA B CA 1
ATOM 1365 C C . ALA B 1 43 ? -6.578 17.047 1.778 1 96.56 43 ALA B C 1
ATOM 1367 O O . ALA B 1 43 ? -6.652 18.25 1.512 1 96.56 43 ALA B O 1
ATOM 1368 N N . ARG B 1 44 ? -6.652 16.578 3.043 1 97.19 44 ARG B N 1
ATOM 1369 C CA . ARG B 1 44 ? -6.855 17.469 4.18 1 97.19 44 ARG B CA 1
ATOM 1370 C C . ARG B 1 44 ? -5.621 18.328 4.426 1 97.19 44 ARG B C 1
ATOM 1372 O O . ARG B 1 44 ? -5.738 19.531 4.664 1 97.19 44 ARG B O 1
ATOM 1379 N N . LEU B 1 45 ? -4.43 17.781 4.328 1 98.06 45 LEU B N 1
ATOM 1380 C CA . LEU B 1 45 ? -3.188 18.531 4.465 1 98.06 45 LEU B CA 1
ATOM 1381 C C . LEU B 1 45 ? -3.074 19.609 3.381 1 98.06 45 LEU B C 1
ATOM 1383 O O . LEU B 1 45 ? -2.646 20.734 3.65 1 98.06 45 LEU B O 1
ATOM 1387 N N . ASN B 1 46 ? -3.492 19.281 2.176 1 98 46 ASN B N 1
ATOM 1388 C CA . ASN B 1 46 ? -3.465 20.234 1.075 1 98 46 ASN B CA 1
ATOM 1389 C C . ASN B 1 46 ? -4.422 21.391 1.321 1 98 46 ASN B C 1
ATOM 1391 O O . ASN B 1 46 ? -4.105 22.547 0.997 1 98 46 ASN B O 1
ATOM 1395 N N . THR B 1 47 ? -5.582 21.062 1.853 1 97.62 47 THR B N 1
ATOM 1396 C CA . THR B 1 47 ? -6.535 22.109 2.207 1 97.62 47 THR B CA 1
ATOM 1397 C C . THR B 1 47 ? -5.93 23.062 3.23 1 97.62 47 THR B C 1
ATOM 1399 O O . THR B 1 47 ? -6.043 24.281 3.092 1 97.62 47 THR B O 1
ATOM 1402 N N . ILE B 1 48 ? -5.227 22.516 4.246 1 98.06 48 ILE B N 1
ATOM 1403 C CA . ILE B 1 48 ? -4.551 23.328 5.25 1 98.06 48 ILE B CA 1
ATOM 1404 C C . ILE B 1 48 ? -3.457 24.156 4.59 1 98.06 48 ILE B C 1
ATOM 1406 O O . ILE B 1 48 ? -3.324 25.359 4.871 1 98.06 48 ILE B O 1
ATOM 1410 N N . LYS B 1 49 ? -2.678 23.578 3.738 1 97.44 49 LYS B N 1
ATOM 1411 C CA . LYS B 1 49 ? -1.603 24.266 3.031 1 97.44 49 LYS B CA 1
ATOM 1412 C C . LYS B 1 49 ? -2.135 25.469 2.268 1 97.44 49 LYS B C 1
ATOM 1414 O O . LYS B 1 49 ? -1.602 26.578 2.393 1 97.44 49 LYS B O 1
ATOM 1419 N N . ILE B 1 50 ? -3.205 25.234 1.481 1 96.31 50 ILE B N 1
ATOM 1420 C CA . ILE B 1 50 ? -3.799 26.297 0.682 1 96.31 50 ILE B CA 1
ATOM 1421 C C . ILE B 1 50 ? -4.297 27.422 1.598 1 96.31 50 ILE B C 1
ATOM 1423 O O . ILE B 1 50 ? -4.086 28.609 1.316 1 96.31 50 ILE B O 1
ATOM 1427 N N . THR B 1 51 ? -4.988 27.047 2.732 1 95.88 51 THR B N 1
ATOM 1428 C CA . THR B 1 51 ? -5.492 28.016 3.703 1 95.88 51 THR B CA 1
ATOM 1429 C C . THR B 1 51 ? -4.344 28.797 4.324 1 95.88 51 THR B C 1
ATOM 1431 O O . THR B 1 51 ? -4.43 30.016 4.477 1 95.88 51 THR B O 1
ATOM 1434 N N . MET B 1 52 ? -3.25 28.141 4.656 1 94.62 52 MET B N 1
ATOM 1435 C CA . MET B 1 52 ? -2.086 28.781 5.277 1 94.62 52 MET B CA 1
ATOM 1436 C C . MET B 1 52 ? -1.414 29.75 4.312 1 94.62 52 MET B C 1
ATOM 1438 O O . MET B 1 52 ? -0.921 30.797 4.727 1 94.62 52 MET B O 1
ATOM 1442 N N . VAL B 1 53 ? -1.354 29.375 3.027 1 94.5 53 VAL B N 1
ATOM 1443 C CA . VAL B 1 53 ? -0.804 30.266 2.016 1 94.5 53 VAL B CA 1
ATOM 1444 C C . VAL B 1 53 ? -1.604 31.562 1.99 1 94.5 53 VAL B C 1
ATOM 1446 O O . VAL B 1 53 ? -1.027 32.656 1.984 1 94.5 53 VAL B O 1
ATOM 1449 N N . GLN B 1 54 ? -2.934 31.453 2.039 1 92.19 54 GLN B N 1
ATOM 1450 C CA . GLN B 1 54 ? -3.812 32.625 2.027 1 92.19 54 GLN B CA 1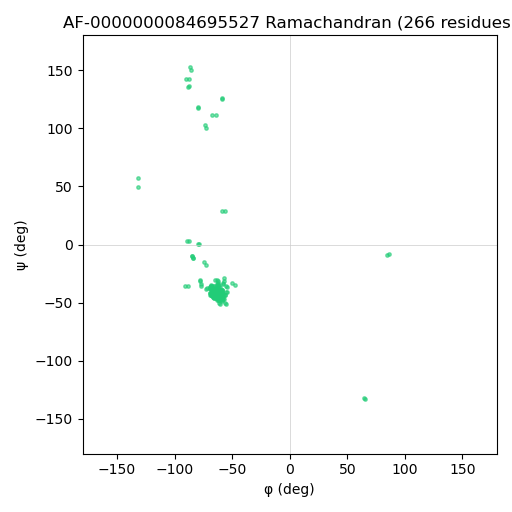
ATOM 1451 C C . GLN B 1 54 ? -3.637 33.438 3.295 1 92.19 54 GLN B C 1
ATOM 1453 O O . GLN B 1 54 ? -3.572 34.688 3.23 1 92.19 54 GLN B O 1
ATOM 1458 N N . LEU B 1 55 ? -3.521 32.812 4.418 1 90.44 55 LEU B N 1
ATOM 1459 C CA . LEU B 1 55 ? -3.354 33.5 5.699 1 90.44 55 LEU B CA 1
ATOM 1460 C C . LEU B 1 55 ? -2.016 34.219 5.75 1 90.44 55 LEU B C 1
ATOM 1462 O O . LEU B 1 55 ? -1.944 35.375 6.207 1 90.44 55 LEU B O 1
ATOM 1466 N N . GLU B 1 56 ? -1.029 33.531 5.328 1 89.62 56 GLU B N 1
ATOM 1467 C CA . GLU B 1 56 ? 0.3 34.156 5.328 1 89.62 56 GLU B CA 1
ATOM 1468 C C . GLU B 1 56 ? 0.338 35.375 4.445 1 89.62 56 GLU B C 1
ATOM 1470 O O . GLU B 1 56 ? 0.927 36.406 4.824 1 89.62 56 GLU B O 1
ATOM 1475 N N . LYS B 1 57 ? -0.209 35.312 3.25 1 89.25 57 LYS B N 1
ATOM 1476 C CA . LYS B 1 57 ? -0.286 36.469 2.357 1 89.25 57 LYS B CA 1
ATOM 1477 C C . LYS B 1 57 ? -0.999 37.625 3.029 1 89.25 57 LYS B C 1
ATOM 1479 O O . LYS B 1 57 ? -0.555 38.781 2.93 1 89.25 57 LYS B O 1
ATOM 1484 N N . TRP B 1 58 ? -2.068 37.406 3.701 1 88.56 58 TRP B N 1
ATOM 1485 C CA . TRP B 1 58 ? -2.842 38.406 4.406 1 88.56 58 TRP B CA 1
ATOM 1486 C C . TRP B 1 58 ? -2.021 39.031 5.535 1 88.56 58 TRP B C 1
ATOM 1488 O O . TRP B 1 58 ? -2.021 40.25 5.711 1 88.56 58 TRP B O 1
ATOM 1498 N N . LEU B 1 59 ? -1.327 38.188 6.309 1 87.44 59 LEU B N 1
ATOM 1499 C CA . LEU B 1 59 ? -0.531 38.656 7.438 1 87.44 59 LEU B CA 1
ATOM 1500 C C . LEU B 1 59 ? 0.614 39.562 6.969 1 87.44 59 LEU B C 1
ATOM 1502 O O . LEU B 1 59 ? 1.026 40.469 7.688 1 87.44 59 LEU B O 1
ATOM 1506 N N . LYS B 1 60 ? 1.054 39.281 5.828 1 87.62 60 LYS B N 1
ATOM 1507 C CA . LYS B 1 60 ? 2.176 40.031 5.289 1 87.62 60 LYS B CA 1
ATOM 1508 C C . LYS B 1 60 ? 1.699 41.312 4.633 1 87.62 60 LYS B C 1
ATOM 1510 O O . LYS B 1 60 ? 2.498 42.219 4.371 1 87.62 60 LYS B O 1
ATOM 1515 N N . SER B 1 61 ? 0.396 41.312 4.492 1 82.62 61 SER B N 1
ATOM 1516 C CA . SER B 1 61 ? -0.157 42.531 3.93 1 82.62 61 SER B CA 1
ATOM 1517 C C . SER B 1 61 ? -0.423 43.562 5.016 1 82.62 61 SER B C 1
ATOM 1519 O O . SER B 1 61 ? -0.251 43.281 6.203 1 82.62 61 SER B O 1
ATOM 1521 N N . GLU B 1 62 ? -0.423 44.938 4.785 1 70.88 62 GLU B N 1
ATOM 1522 C CA . GLU B 1 62 ? -0.508 46.094 5.66 1 70.88 62 GLU B CA 1
ATOM 1523 C C . GLU B 1 62 ? -1.797 46.062 6.48 1 70.88 62 GLU B C 1
ATOM 1525 O O . GLU B 1 62 ? -2.258 47.125 6.945 1 70.88 62 GLU B O 1
ATOM 1530 N N . HIS B 1 63 ? -2.225 44.781 6.711 1 70.44 63 HIS B N 1
ATOM 1531 C CA . HIS B 1 63 ? -3.451 44.781 7.5 1 70.44 63 HIS B CA 1
ATOM 1532 C C . HIS B 1 63 ? -3.146 44.781 8.992 1 70.44 63 HIS B C 1
ATOM 1534 O O . HIS B 1 63 ? -2.143 44.219 9.43 1 70.44 63 HIS B O 1
ATOM 1540 N N . GLU B 1 64 ? -3.871 45.625 9.766 1 73.06 64 GLU B N 1
ATOM 1541 C CA . GLU B 1 64 ? -3.709 45.719 11.219 1 73.06 64 GLU B CA 1
ATOM 1542 C C . GLU B 1 64 ? -4.434 44.594 11.922 1 73.06 64 GLU B C 1
ATOM 1544 O O . GLU B 1 64 ? -5.566 44.25 11.57 1 73.06 64 GLU B O 1
ATOM 1549 N N . ILE B 1 65 ? -3.645 43.781 12.609 1 74.12 65 ILE B N 1
ATOM 1550 C CA . ILE B 1 65 ? -4.215 42.781 13.516 1 74.12 65 ILE B CA 1
ATOM 1551 C C . ILE B 1 65 ? -4.773 43.469 14.758 1 74.12 65 ILE B C 1
ATOM 1553 O O . ILE B 1 65 ? -4.031 44.125 15.5 1 74.12 65 ILE B O 1
ATOM 1557 N N . SER B 1 66 ? -6.055 43.656 14.773 1 73.75 66 SER B N 1
ATOM 1558 C CA . SER B 1 66 ? -6.684 44.406 15.852 1 73.75 66 SER B CA 1
ATOM 1559 C C . SER B 1 66 ? -7.035 43.5 17.031 1 73.75 66 SER B C 1
ATOM 1561 O O . SER B 1 66 ? -7.324 42.312 16.844 1 73.75 66 SER B O 1
ATOM 1563 N N . GLY B 1 67 ? -6.859 44.031 18.25 1 78.25 67 GLY B N 1
ATOM 1564 C CA . GLY B 1 67 ? -7.344 43.406 19.469 1 78.25 67 GLY B CA 1
ATOM 1565 C C . GLY B 1 67 ? -6.684 42.062 19.766 1 78.25 67 GLY B C 1
ATOM 1566 O O . GLY B 1 67 ? -5.457 41.969 19.734 1 78.25 67 GLY B O 1
ATOM 1567 N N . THR B 1 68 ? -7.609 41.031 20.094 1 84.62 68 THR B N 1
ATOM 1568 C CA . THR B 1 68 ? -7.164 39.719 20.5 1 84.62 68 THR B CA 1
ATOM 1569 C C . THR B 1 68 ? -6.992 38.812 19.297 1 84.62 68 THR B C 1
ATOM 1571 O O . THR B 1 68 ? -6.566 37.656 19.438 1 84.62 68 THR B O 1
ATOM 1574 N N . MET B 1 69 ? -7.188 39.312 18.125 1 84.25 69 MET B N 1
ATOM 1575 C CA . MET B 1 69 ? -7.145 38.5 16.906 1 84.25 69 MET B CA 1
ATOM 1576 C C . MET B 1 69 ? -5.766 37.875 16.734 1 84.25 69 MET B C 1
ATOM 1578 O O . MET B 1 69 ? -5.66 36.719 16.312 1 84.25 69 MET B O 1
ATOM 1582 N N . GLY B 1 70 ? -4.742 38.656 17.094 1 84.5 70 GLY B N 1
ATOM 1583 C CA . GLY B 1 70 ? -3.385 38.156 16.969 1 84.5 70 GLY B CA 1
ATOM 1584 C C . GLY B 1 70 ? -3.123 36.938 17.828 1 84.5 70 GLY B C 1
ATOM 1585 O O . GLY B 1 70 ? -2.537 35.938 17.375 1 84.5 70 GLY B O 1
ATOM 1586 N N . GLU B 1 71 ? -3.586 37 19.062 1 90.56 71 GLU B N 1
ATOM 1587 C CA . GLU B 1 71 ? -3.41 35.875 20 1 90.56 71 GLU B CA 1
ATOM 1588 C C . GLU B 1 71 ? -4.223 34.656 19.594 1 90.56 71 GLU B C 1
ATOM 1590 O O . GLU B 1 71 ? -3.754 33.531 19.688 1 90.56 71 GLU B O 1
ATOM 1595 N N . ASP B 1 72 ? -5.461 34.938 19.078 1 89.25 72 ASP B N 1
ATOM 1596 C CA . ASP B 1 72 ? -6.324 33.844 18.625 1 89.25 72 ASP B CA 1
ATOM 1597 C C . ASP B 1 72 ? -5.75 33.156 17.391 1 89.25 72 ASP B C 1
ATOM 1599 O O . ASP B 1 72 ? -5.762 31.922 17.297 1 89.25 72 ASP B O 1
ATOM 1603 N N . LEU B 1 73 ? -5.266 33.9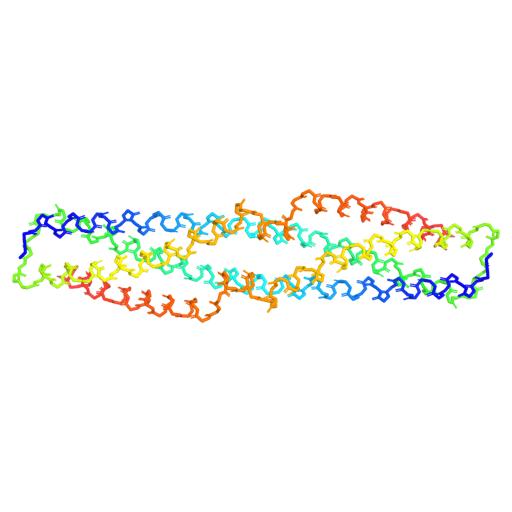38 16.5 1 90.69 73 LEU B N 1
ATOM 1604 C CA . LEU B 1 73 ? -4.668 33.406 15.289 1 90.69 73 LEU B CA 1
ATOM 1605 C C . LEU B 1 73 ? -3.41 32.625 15.609 1 90.69 73 LEU B C 1
ATOM 1607 O O . LEU B 1 73 ? -3.207 31.516 15.062 1 90.69 73 LEU B O 1
ATOM 1611 N N . TYR B 1 74 ? -2.609 33.125 16.5 1 92.94 74 TYR B N 1
ATOM 1612 C CA . TYR B 1 74 ? -1.412 32.438 16.922 1 92.94 74 TYR B CA 1
ATOM 1613 C C . TYR B 1 74 ? -1.77 31.062 17.516 1 92.94 74 TYR B C 1
ATOM 1615 O O . TYR B 1 74 ? -1.145 30.047 17.188 1 92.94 74 TYR B O 1
ATOM 1623 N N . GLY B 1 75 ? -2.789 31.078 18.375 1 95.06 75 GLY B N 1
ATOM 1624 C CA . GLY B 1 75 ? -3.232 29.828 18.984 1 95.06 75 GLY B CA 1
ATOM 1625 C C . GLY B 1 75 ? -3.703 28.812 17.953 1 95.06 75 GLY B C 1
ATOM 1626 O O . GLY B 1 75 ? -3.393 27.625 18.062 1 95.06 75 GLY B O 1
ATOM 1627 N N . ALA B 1 76 ? -4.496 29.219 16.953 1 94.81 76 ALA B N 1
ATOM 1628 C CA . ALA B 1 76 ? -5.008 28.328 15.906 1 94.81 76 ALA B CA 1
ATOM 1629 C C . ALA B 1 76 ? -3.873 27.75 15.07 1 94.81 76 ALA B C 1
ATOM 1631 O O . ALA B 1 76 ? -3.869 26.562 14.75 1 94.81 76 ALA B O 1
ATOM 1632 N N . ILE B 1 77 ? -2.914 28.562 14.711 1 96.44 77 ILE B N 1
ATOM 1633 C CA . ILE B 1 77 ? -1.781 28.109 13.906 1 96.44 77 ILE B CA 1
ATOM 1634 C C . ILE B 1 77 ? -0.912 27.156 14.719 1 96.44 77 ILE B C 1
ATOM 1636 O O . ILE B 1 77 ? -0.431 26.156 14.203 1 96.44 77 ILE B O 1
ATOM 1640 N N . GLU B 1 78 ? -0.683 27.5 15.938 1 96.88 78 GLU B N 1
ATOM 1641 C CA . GLU B 1 78 ? 0.089 26.625 16.812 1 96.88 78 GLU B CA 1
ATOM 1642 C C . GLU B 1 78 ? -0.566 25.25 16.938 1 96.88 78 GLU B C 1
ATOM 1644 O O . GLU B 1 78 ? 0.109 24.219 16.828 1 96.88 78 GLU B O 1
ATOM 1649 N N . ALA B 1 79 ? -1.859 25.234 17.172 1 97.06 79 ALA B N 1
ATOM 1650 C CA . ALA B 1 79 ? -2.596 23.984 17.25 1 97.06 79 ALA B CA 1
ATOM 1651 C C . ALA B 1 79 ? -2.463 23.172 15.969 1 97.06 79 ALA B C 1
ATOM 1653 O O . ALA B 1 79 ? -2.281 21.953 16 1 97.06 79 ALA B O 1
ATOM 1654 N N . CYS B 1 80 ? -2.561 23.844 14.883 1 97.44 80 CYS B N 1
ATOM 1655 C CA . CYS B 1 80 ? -2.387 23.188 13.586 1 97.44 80 CYS B CA 1
ATOM 1656 C C . CYS B 1 80 ? -0.997 22.578 13.469 1 97.44 80 CYS B C 1
ATOM 1658 O O . CYS B 1 80 ? -0.854 21.438 13.039 1 97.44 80 CYS B O 1
ATOM 1660 N N . SER B 1 81 ? 0.025 23.297 13.844 1 97.75 81 SER B N 1
ATOM 1661 C CA . SER B 1 81 ? 1.397 22.812 13.789 1 97.75 81 SER B CA 1
ATOM 1662 C C . SER B 1 81 ? 1.566 21.547 14.625 1 97.75 81 SER B C 1
ATOM 1664 O O . SER B 1 81 ? 2.275 20.625 14.227 1 97.75 81 SER B O 1
ATOM 1666 N N . ILE B 1 82 ? 0.904 21.531 15.766 1 97.81 82 ILE B N 1
ATOM 1667 C CA . ILE B 1 82 ? 1.006 20.391 16.656 1 97.81 82 ILE B CA 1
ATOM 1668 C C . ILE B 1 82 ? 0.419 19.141 15.984 1 97.81 82 ILE B C 1
ATOM 1670 O O . ILE B 1 82 ? 1.032 18.078 15.984 1 97.81 82 ILE B O 1
ATOM 1674 N N . VAL B 1 83 ? -0.742 19.328 15.375 1 97.75 83 VAL B N 1
ATOM 1675 C CA . VAL B 1 83 ? -1.41 18.219 14.703 1 97.75 83 VAL B CA 1
ATOM 1676 C C . VAL B 1 83 ? -0.558 17.734 13.531 1 97.75 83 VAL B C 1
ATOM 1678 O O . VAL B 1 83 ? -0.335 16.531 13.375 1 97.75 83 VAL B O 1
ATOM 1681 N N . VAL B 1 84 ? -0.017 18.641 12.711 1 98.12 84 VAL B N 1
ATOM 1682 C CA . VAL B 1 84 ? 0.773 18.281 11.539 1 98.12 84 VAL B CA 1
ATOM 1683 C C . VAL B 1 84 ? 2.094 17.641 11.977 1 98.12 84 VAL B C 1
ATOM 1685 O O . VAL B 1 84 ? 2.592 16.719 11.328 1 98.12 84 VAL B O 1
ATOM 1688 N N . GLN B 1 85 ? 2.613 18.141 13.078 1 97.75 85 GLN B N 1
ATOM 1689 C CA . GLN B 1 85 ? 3.84 17.562 13.609 1 97.75 85 GLN B CA 1
ATOM 1690 C C . GLN B 1 85 ? 3.621 16.109 14.031 1 97.75 85 GLN B C 1
ATOM 1692 O O . GLN B 1 85 ? 4.492 15.266 13.82 1 97.75 85 GLN B O 1
ATOM 1697 N N . GLU B 1 86 ? 2.484 15.836 14.586 1 95.44 86 GLU B N 1
ATOM 1698 C CA . GLU B 1 86 ? 2.166 14.453 14.953 1 95.44 86 GLU B CA 1
ATOM 1699 C C . GLU B 1 86 ? 2.096 13.562 13.719 1 95.44 86 GLU B C 1
ATOM 1701 O O . GLU B 1 86 ? 2.609 12.438 13.727 1 95.44 86 GLU B O 1
ATOM 1706 N N . ILE B 1 87 ? 1.497 13.992 12.688 1 95.06 87 ILE B N 1
ATOM 1707 C CA . ILE B 1 87 ? 1.387 13.242 11.438 1 95.06 87 ILE B CA 1
ATOM 1708 C C . ILE B 1 87 ? 2.775 13.047 10.836 1 95.06 87 ILE B C 1
ATOM 1710 O O . ILE B 1 87 ? 3.104 11.953 10.375 1 95.06 87 ILE B O 1
ATOM 1714 N N . GLN B 1 88 ? 3.582 14.109 10.891 1 95.25 88 GLN B N 1
ATOM 1715 C CA . GLN B 1 88 ? 4.941 14.039 10.367 1 95.25 88 GLN B CA 1
ATOM 1716 C C . GLN B 1 88 ? 5.762 12.977 11.102 1 95.25 88 GLN B C 1
ATOM 1718 O O . GLN B 1 88 ? 6.516 12.234 10.469 1 95.25 88 GLN B O 1
ATOM 1723 N N . LEU B 1 89 ? 5.602 12.945 12.391 1 91.69 89 LEU B N 1
ATOM 1724 C CA . LEU B 1 89 ? 6.316 11.945 13.188 1 91.69 89 LEU B CA 1
ATOM 1725 C C . LEU B 1 89 ? 5.879 10.539 12.812 1 91.69 89 LEU B C 1
ATOM 1727 O O . LEU B 1 89 ? 6.711 9.633 12.688 1 91.69 89 LEU B O 1
ATOM 1731 N N . TYR B 1 90 ? 4.594 10.4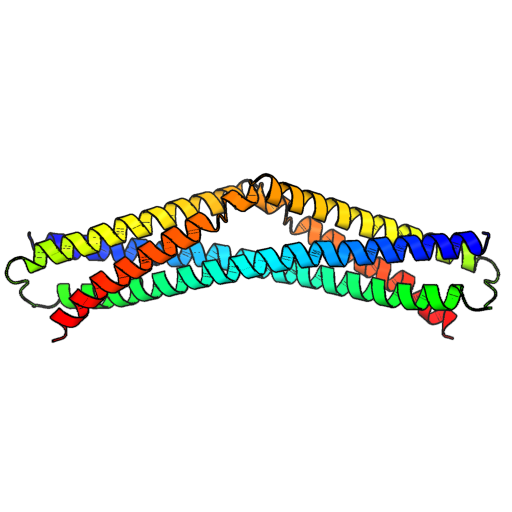3 12.648 1 86.5 90 TYR B N 1
ATOM 1732 C CA . TYR B 1 90 ? 4.055 9.141 12.242 1 86.5 90 TYR B CA 1
ATOM 1733 C C . TYR B 1 90 ? 4.602 8.727 10.875 1 86.5 90 TYR B C 1
ATOM 1735 O O . TYR B 1 90 ? 5.02 7.586 10.688 1 86.5 90 TYR B O 1
ATOM 1743 N N . VAL B 1 91 ? 4.637 9.625 9.906 1 88.06 91 VAL B N 1
ATOM 1744 C CA . VAL B 1 91 ? 5.113 9.398 8.547 1 88.06 91 VAL B CA 1
ATOM 1745 C C . VAL B 1 91 ? 6.594 9.031 8.57 1 88.06 91 VAL B C 1
ATOM 1747 O O . VAL B 1 91 ? 7.023 8.109 7.875 1 88.06 91 VAL B O 1
ATOM 1750 N N . LYS B 1 92 ? 7.371 9.734 9.383 1 87.12 92 LYS B N 1
ATOM 1751 C CA . LYS B 1 92 ? 8.797 9.445 9.492 1 87.12 92 LYS B CA 1
ATOM 1752 C C . LYS B 1 92 ? 9.031 8.039 10.039 1 87.12 92 LYS B C 1
ATOM 1754 O O . LYS B 1 92 ? 9.945 7.336 9.594 1 87.12 92 LYS B O 1
ATOM 1759 N N . SER B 1 93 ? 8.25 7.727 11.008 1 82.31 93 SER B N 1
ATOM 1760 C CA . SER B 1 93 ? 8.344 6.379 11.555 1 82.31 93 SER B CA 1
ATOM 1761 C C . SER B 1 93 ? 8.039 5.328 10.492 1 82.31 93 SER B C 1
ATOM 1763 O O . SER B 1 93 ? 8.719 4.301 10.414 1 82.31 93 SER B O 1
ATOM 1765 N N . ALA B 1 94 ? 7.035 5.578 9.648 1 75.69 94 ALA B N 1
ATOM 1766 C CA . ALA B 1 94 ? 6.676 4.676 8.555 1 75.69 94 ALA B CA 1
ATOM 1767 C C . ALA B 1 94 ? 7.793 4.594 7.52 1 75.69 94 ALA B C 1
ATOM 1769 O O . ALA B 1 94 ? 8.117 3.508 7.027 1 75.69 94 ALA B O 1
ATOM 1770 N N . GLN B 1 95 ? 8.422 5.68 7.23 1 77.12 95 GLN B N 1
ATOM 1771 C CA . GLN B 1 95 ? 9.539 5.727 6.289 1 77.12 95 GLN B CA 1
ATOM 1772 C C . GLN B 1 95 ? 10.734 4.941 6.816 1 77.12 95 GLN B C 1
ATOM 1774 O O . GLN B 1 95 ? 11.422 4.262 6.051 1 77.12 95 GLN B O 1
ATOM 1779 N N . GLY B 1 96 ? 10.93 5.191 8.125 1 73.12 96 GLY B N 1
ATOM 1780 C CA . GLY B 1 96 ? 12.008 4.445 8.742 1 73.12 96 GLY B CA 1
ATOM 1781 C C . GLY B 1 96 ? 11.828 2.941 8.664 1 73.12 96 GLY B C 1
ATOM 1782 O O . GLY B 1 96 ? 12.773 2.209 8.359 1 73.12 96 GLY B O 1
ATOM 1783 N N . GLY B 1 97 ? 10.641 2.455 8.945 1 68.12 97 GLY B N 1
ATOM 1784 C CA . GLY B 1 97 ? 10.344 1.04 8.797 1 68.12 97 GLY B CA 1
ATOM 1785 C C . GLY B 1 97 ? 10.562 0.528 7.391 1 68.12 97 GLY B C 1
ATOM 1786 O O . GLY B 1 97 ? 11.023 -0.6 7.199 1 68.12 97 GLY B O 1
ATOM 1787 N N . TRP B 1 98 ? 10.305 1.383 6.434 1 65.38 98 TRP B N 1
ATOM 1788 C CA . TRP B 1 98 ? 10.531 1.047 5.031 1 65.38 98 TRP B CA 1
ATOM 1789 C C . TRP B 1 98 ? 12.023 0.932 4.738 1 65.38 98 TRP B C 1
ATOM 1791 O O . TRP B 1 98 ? 12.461 -0.007 4.07 1 65.38 98 TRP B O 1
ATOM 1801 N N . LEU B 1 99 ? 12.812 1.817 5.387 1 62.47 99 LEU B N 1
ATOM 1802 C CA . LEU B 1 99 ? 14.242 1.916 5.125 1 62.47 99 LEU B CA 1
ATOM 1803 C C . LEU B 1 99 ? 15 0.782 5.805 1 62.47 99 LEU B C 1
ATOM 1805 O O . LEU B 1 99 ? 16 0.289 5.273 1 62.47 99 LEU B O 1
ATOM 1809 N N . THR B 1 100 ? 14.508 0.428 6.961 1 63.5 100 THR B N 1
ATOM 1810 C CA . THR B 1 100 ? 15.219 -0.624 7.684 1 63.5 100 THR B CA 1
ATOM 1811 C C . THR B 1 100 ? 14.883 -1.995 7.105 1 63.5 100 THR B C 1
ATOM 1813 O O . THR B 1 100 ? 15.484 -3 7.484 1 63.5 100 THR B O 1
ATOM 1816 N N . GLY B 1 101 ? 14.047 -2.006 6.074 1 58.31 101 GLY B N 1
ATOM 1817 C CA . GLY B 1 101 ? 13.742 -3.234 5.359 1 58.31 101 GLY B CA 1
ATOM 1818 C C . GLY B 1 101 ? 12.617 -4.027 5.988 1 58.31 101 GLY B C 1
ATOM 1819 O O . GLY B 1 101 ? 12.18 -5.039 5.438 1 58.31 101 GLY B O 1
ATOM 1820 N N . ARG B 1 102 ? 12.242 -3.617 7.078 1 61.09 102 ARG B N 1
ATOM 1821 C CA . ARG B 1 102 ? 11.211 -4.398 7.754 1 61.09 102 ARG B CA 1
ATOM 1822 C C . ARG B 1 102 ? 9.945 -4.492 6.906 1 61.09 102 ARG B C 1
ATOM 1824 O O . ARG B 1 102 ? 9.367 -5.57 6.766 1 61.09 102 ARG B O 1
ATOM 1831 N N . ILE B 1 103 ? 9.648 -3.328 6.277 1 61.12 103 ILE B N 1
ATOM 1832 C CA . ILE B 1 103 ? 8.492 -3.318 5.383 1 61.12 103 ILE B CA 1
ATOM 1833 C C . ILE B 1 103 ? 8.922 -3.734 3.979 1 61.12 103 ILE B C 1
ATOM 1835 O O . ILE B 1 103 ? 8.234 -4.516 3.316 1 61.12 103 ILE B O 1
ATOM 1839 N N . HIS B 1 104 ? 10.125 -3.295 3.66 1 58.06 104 HIS B N 1
ATOM 1840 C CA . HIS B 1 104 ? 10.656 -3.555 2.328 1 58.06 104 HIS B CA 1
ATOM 1841 C C . HIS B 1 104 ? 10.844 -5.051 2.092 1 58.06 104 HIS B C 1
ATOM 1843 O O . HIS B 1 104 ? 10.609 -5.543 0.987 1 58.06 104 HIS B O 1
ATOM 1849 N N . TYR B 1 105 ? 11.297 -5.637 3.137 1 57.41 105 TYR B N 1
ATOM 1850 C CA . TYR B 1 105 ? 11.539 -7.059 2.93 1 57.41 105 TYR B CA 1
ATOM 1851 C C . TYR B 1 105 ? 10.273 -7.77 2.471 1 57.41 105 TYR B C 1
ATOM 1853 O O . TYR B 1 105 ? 10.336 -8.719 1.687 1 57.41 105 TYR B O 1
ATOM 1861 N N . LEU B 1 106 ? 9.164 -7.191 2.984 1 59.91 106 LEU B N 1
ATOM 1862 C CA . LEU B 1 106 ? 7.926 -7.828 2.561 1 59.91 106 LEU B CA 1
ATOM 1863 C C . LEU B 1 106 ? 7.617 -7.508 1.102 1 59.91 106 LEU B C 1
ATOM 1865 O O . LEU B 1 106 ? 6.879 -8.242 0.442 1 59.91 106 LEU B O 1
ATOM 1869 N N . TRP B 1 107 ? 8.375 -6.363 0.653 1 65.38 107 TRP B N 1
ATOM 1870 C CA . TRP B 1 107 ? 8.102 -6.031 -0.743 1 65.38 107 TRP B CA 1
ATOM 1871 C C . TRP B 1 107 ? 9.398 -5.816 -1.514 1 65.38 107 TRP B C 1
ATOM 1873 O O . TRP B 1 107 ? 9.625 -4.738 -2.076 1 65.38 107 TRP B O 1
ATOM 1883 N N . ASP B 1 108 ? 10.125 -6.828 -1.436 1 69.44 108 ASP B N 1
ATOM 1884 C CA . ASP B 1 108 ? 11.422 -6.867 -2.104 1 69.44 108 ASP B CA 1
ATOM 1885 C C . ASP B 1 108 ? 11.258 -6.879 -3.623 1 69.44 108 ASP B C 1
ATOM 1887 O O . ASP B 1 10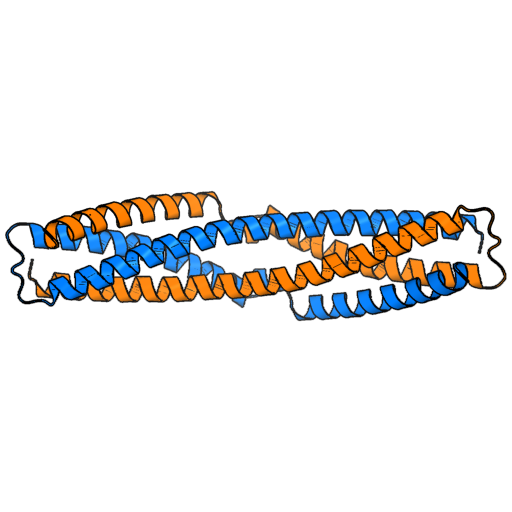8 ? 10.75 -7.848 -4.191 1 69.44 108 ASP B O 1
ATOM 1891 N N . GLU B 1 109 ? 11.664 -5.777 -4.238 1 72 109 GLU B N 1
ATOM 1892 C CA . GLU B 1 109 ? 11.57 -5.676 -5.691 1 72 109 GLU B CA 1
ATOM 1893 C C . GLU B 1 109 ? 12.273 -6.848 -6.375 1 72 109 GLU B C 1
ATOM 1895 O O . GLU B 1 109 ? 11.812 -7.348 -7.402 1 72 109 GLU B O 1
ATOM 1900 N N . GLY B 1 110 ? 13.359 -7.238 -5.754 1 78.25 110 GLY B N 1
ATOM 1901 C CA . GLY B 1 110 ? 14.07 -8.375 -6.305 1 78.25 110 GLY B CA 1
ATOM 1902 C C . GLY B 1 110 ? 13.258 -9.656 -6.277 1 78.25 110 GLY B C 1
ATOM 1903 O O . GLY B 1 110 ? 13.242 -10.414 -7.254 1 78.25 110 GLY B O 1
ATOM 1904 N N . GLN B 1 111 ? 12.523 -9.867 -5.262 1 83.19 111 GLN B N 1
ATOM 1905 C CA . GLN B 1 111 ? 11.68 -11.055 -5.141 1 83.19 111 GLN B CA 1
ATOM 1906 C C . GLN B 1 111 ? 10.531 -11.023 -6.148 1 83.19 111 GLN B C 1
ATOM 1908 O O . GLN B 1 111 ? 10.219 -12.039 -6.762 1 83.19 111 GLN B O 1
ATOM 1913 N N . PHE B 1 112 ? 9.977 -9.891 -6.422 1 86.56 112 PHE B N 1
ATOM 1914 C CA . PHE B 1 112 ? 8.875 -9.75 -7.363 1 86.56 112 PHE B CA 1
ATOM 1915 C C . PHE B 1 112 ? 9.336 -10.055 -8.789 1 86.56 112 PHE B C 1
ATOM 1917 O O . PHE B 1 112 ? 8.617 -10.703 -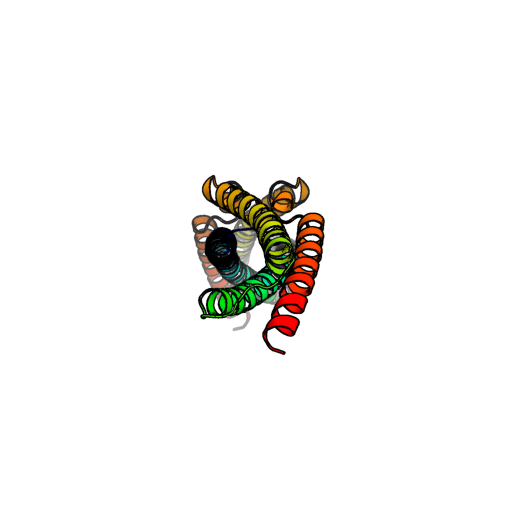9.555 1 86.56 112 PHE B O 1
ATOM 1924 N N . LEU B 1 113 ? 10.547 -9.562 -9.016 1 87.12 113 LEU B N 1
ATOM 1925 C CA . LEU B 1 113 ? 11.109 -9.828 -10.336 1 87.12 113 LEU B CA 1
ATOM 1926 C C . LEU B 1 113 ? 11.367 -11.32 -10.523 1 87.12 113 LEU B C 1
ATOM 1928 O O . LEU B 1 113 ? 11.102 -11.875 -11.594 1 87.12 113 LEU B O 1
ATOM 1932 N N . GLN B 1 114 ? 11.891 -11.93 -9.492 1 91.69 114 GLN B N 1
ATOM 1933 C CA . GLN B 1 114 ? 12.117 -13.375 -9.531 1 91.69 114 GLN B CA 1
ATOM 1934 C C . GLN B 1 114 ? 10.812 -14.133 -9.719 1 91.69 114 GLN B C 1
ATOM 1936 O O . GLN B 1 114 ? 10.727 -15.031 -10.555 1 91.69 114 GLN B O 1
ATOM 1941 N N . PHE B 1 115 ? 9.75 -13.742 -8.992 1 93.88 115 PHE B N 1
ATOM 1942 C CA . PHE B 1 115 ? 8.445 -14.383 -9.125 1 93.88 115 PHE B CA 1
ATOM 1943 C C . PHE B 1 115 ? 7.887 -14.188 -10.523 1 93.88 115 PHE B C 1
ATOM 1945 O O . PHE B 1 115 ? 7.387 -15.133 -11.133 1 93.88 115 PHE B O 1
ATOM 1952 N N . SER B 1 116 ? 7.996 -12.969 -11 1 92.75 116 SER B N 1
ATOM 1953 C CA . SER B 1 116 ? 7.48 -12.664 -12.328 1 92.75 116 SER B CA 1
ATOM 1954 C C . SER B 1 116 ? 8.148 -13.531 -13.391 1 92.75 116 SER B C 1
ATOM 1956 O O . SER B 1 116 ? 7.469 -14.102 -14.25 1 92.75 116 SER B O 1
ATOM 1958 N N . GLY B 1 117 ? 9.445 -13.562 -13.312 1 94.88 117 GLY B N 1
ATOM 1959 C CA . GLY B 1 117 ? 10.172 -14.391 -14.266 1 94.88 117 GLY B CA 1
ATOM 1960 C C . GLY B 1 117 ? 9.812 -15.859 -14.172 1 94.88 117 GLY B C 1
ATOM 1961 O O . GLY B 1 117 ? 9.617 -16.531 -15.195 1 94.88 117 GLY B O 1
ATOM 1962 N N . ALA B 1 118 ? 9.742 -16.344 -13.008 1 96.19 118 ALA B N 1
ATOM 1963 C CA . ALA B 1 118 ? 9.383 -17.75 -12.797 1 96.19 118 ALA B CA 1
ATOM 1964 C C . ALA B 1 118 ? 7.969 -18.031 -13.297 1 96.19 118 ALA B C 1
ATOM 1966 O O . ALA B 1 118 ? 7.727 -19.062 -13.938 1 96.19 118 ALA B O 1
ATOM 1967 N N . LEU B 1 119 ? 7.031 -17.172 -13.039 1 97.25 119 LEU B N 1
ATOM 1968 C CA . LEU B 1 119 ? 5.648 -17.344 -13.477 1 97.25 119 LEU B CA 1
ATOM 1969 C C . LEU B 1 119 ? 5.551 -17.297 -14.992 1 97.25 119 LEU B C 1
ATOM 1971 O O . LEU B 1 119 ? 4.809 -18.078 -15.594 1 97.25 119 LEU B O 1
ATOM 1975 N N . ASP B 1 120 ? 6.273 -16.375 -15.609 1 96.56 120 ASP B N 1
ATOM 1976 C CA . ASP B 1 120 ? 6.297 -16.312 -17.062 1 96.56 120 ASP B CA 1
ATOM 1977 C C . ASP B 1 120 ? 6.77 -17.625 -17.672 1 96.56 120 ASP B C 1
ATOM 1979 O O . ASP B 1 120 ? 6.203 -18.094 -18.656 1 96.56 120 ASP B O 1
ATOM 1983 N N . SER B 1 121 ? 7.832 -18.188 -17.078 1 96.25 121 SER B N 1
ATOM 1984 C CA . SER B 1 121 ? 8.344 -19.469 -17.547 1 96.25 121 SER B CA 1
ATOM 1985 C C . SER B 1 121 ? 7.285 -20.562 -17.422 1 96.25 121 SER B C 1
ATOM 1987 O O . SER B 1 121 ? 7.129 -21.391 -18.328 1 96.25 121 SER B O 1
ATOM 1989 N N . GLN B 1 122 ? 6.559 -20.547 -16.297 1 96.19 122 GLN B N 1
ATOM 1990 C CA . GLN B 1 122 ? 5.512 -21.531 -16.094 1 96.19 122 GLN B CA 1
ATOM 1991 C C . GLN B 1 122 ? 4.375 -21.359 -17.094 1 96.19 122 GLN B C 1
ATOM 1993 O O . GLN B 1 122 ? 3.867 -22.344 -17.641 1 96.19 122 GLN B O 1
ATOM 1998 N N . ILE B 1 123 ? 3.967 -20.156 -17.328 1 95.94 123 ILE B N 1
ATOM 1999 C CA . ILE B 1 123 ? 2.906 -19.859 -18.281 1 95.94 123 ILE B CA 1
ATOM 2000 C C . ILE B 1 123 ? 3.307 -20.344 -19.672 1 95.94 123 ILE B C 1
ATOM 2002 O O . ILE B 1 123 ? 2.506 -20.969 -20.375 1 95.94 123 ILE B O 1
ATOM 2006 N N . ALA B 1 124 ? 4.535 -20.062 -20.016 1 94.12 124 ALA B N 1
ATOM 2007 C CA . ALA B 1 124 ? 5.023 -20.5 -21.328 1 94.12 124 ALA B CA 1
ATOM 2008 C C . ALA B 1 124 ? 5.012 -22.016 -21.438 1 94.12 124 ALA B C 1
ATOM 2010 O O . ALA B 1 124 ? 4.547 -22.578 -22.438 1 94.12 124 ALA B O 1
ATOM 2011 N N . ALA B 1 125 ? 5.543 -22.781 -20.406 1 93.75 125 ALA B N 1
ATOM 2012 C CA . ALA B 1 125 ? 5.602 -24.25 -20.406 1 93.75 125 ALA B CA 1
ATOM 2013 C C . ALA B 1 125 ? 4.203 -24.859 -20.484 1 93.75 125 ALA B C 1
ATOM 2015 O O . ALA B 1 125 ? 3.932 -25.703 -21.328 1 93.75 125 ALA B O 1
ATOM 2016 N N . LEU B 1 126 ? 3.297 -24.438 -19.625 1 93.56 126 LEU B N 1
ATOM 2017 C CA . LEU B 1 126 ? 1.932 -24.953 -19.609 1 93.56 126 LEU B CA 1
ATOM 2018 C C . LEU B 1 126 ? 1.188 -24.578 -20.891 1 93.56 126 LEU B C 1
ATOM 2020 O O . LEU B 1 126 ? 0.375 -25.344 -21.391 1 93.56 126 LEU B O 1
ATOM 2024 N N . GLY B 1 127 ? 1.519 -23.375 -21.344 1 90.94 127 GLY B N 1
ATOM 2025 C CA . GLY B 1 127 ? 0.931 -22.922 -22.594 1 90.94 127 GLY B CA 1
ATOM 2026 C C . GLY B 1 127 ? 1.307 -23.797 -23.781 1 90.94 127 GLY B C 1
ATOM 2027 O O . GLY B 1 127 ? 0.463 -24.094 -24.625 1 90.94 127 GLY B O 1
ATOM 2028 N N . LEU B 1 128 ? 2.541 -24.188 -23.875 1 89.19 128 LEU B N 1
ATOM 2029 C CA . LEU B 1 128 ? 3.002 -25.062 -24.938 1 89.19 128 LEU B CA 1
ATOM 2030 C C . LEU B 1 128 ? 2.246 -26.391 -24.906 1 89.19 128 LEU B C 1
ATOM 2032 O O . LEU B 1 128 ? 1.811 -26.875 -25.953 1 89.19 128 LEU B O 1
ATOM 2036 N N . PHE B 1 129 ? 2.004 -26.984 -23.766 1 86.31 129 PHE B N 1
ATOM 2037 C CA . PHE B 1 129 ? 1.274 -28.234 -23.625 1 86.31 129 PHE B CA 1
ATOM 2038 C C . PHE B 1 129 ? -0.183 -28.062 -24.031 1 86.31 129 PHE B C 1
ATOM 2040 O O . PHE B 1 129 ? -0.739 -28.906 -24.734 1 86.31 129 PHE B O 1
ATOM 2047 N N . THR B 1 130 ? -0.752 -27 -23.609 1 86.56 130 THR B N 1
ATOM 2048 C CA . THR B 1 130 ? -2.146 -26.734 -23.938 1 86.56 130 THR B CA 1
ATOM 2049 C C . THR B 1 130 ? -2.32 -26.594 -25.453 1 86.56 130 THR B C 1
ATOM 2051 O O . THR B 1 130 ? -3.301 -27.078 -26.016 1 86.56 130 THR B O 1
ATOM 2054 N N . ASN B 1 131 ? -1.333 -25.938 -26.047 1 86.19 131 ASN B N 1
ATOM 2055 C CA . ASN B 1 131 ? -1.386 -25.797 -27.5 1 86.19 131 ASN B CA 1
ATOM 2056 C C . ASN B 1 131 ? -1.304 -27.156 -28.203 1 86.19 131 ASN B C 1
ATOM 2058 O O . ASN B 1 131 ? -2.014 -27.391 -29.188 1 86.19 131 ASN B O 1
ATOM 2062 N N . VAL B 1 132 ? -0.501 -28.078 -27.75 1 79.94 132 VAL B N 1
ATOM 2063 C CA . VAL B 1 132 ? -0.312 -29.391 -28.328 1 79.94 132 VAL B CA 1
ATOM 2064 C C . VAL B 1 132 ? -1.583 -30.219 -28.156 1 79.94 132 VAL B C 1
ATOM 2066 O O . VAL B 1 132 ? -1.983 -30.953 -29.062 1 79.94 132 VAL B O 1
ATOM 2069 N N . ILE B 1 133 ? -2.258 -30.078 -27.047 1 76.88 133 ILE B N 1
ATOM 2070 C CA . ILE B 1 133 ? -3.43 -30.906 -26.75 1 76.88 133 ILE B CA 1
ATOM 2071 C C . ILE B 1 133 ? -4.633 -30.391 -27.531 1 76.88 133 ILE B C 1
ATOM 2073 O O . ILE B 1 133 ? -5.527 -31.156 -27.891 1 76.88 133 ILE B O 1
ATOM 2077 N N . LEU B 1 134 ? -4.648 -29.125 -27.766 1 72.56 134 LEU B N 1
ATOM 2078 C CA . LEU B 1 134 ? -5.789 -28.547 -28.469 1 72.56 134 LEU B CA 1
ATOM 2079 C C . LEU B 1 134 ? -5.617 -28.672 -29.984 1 72.56 134 LEU B C 1
ATOM 2081 O O . LEU B 1 134 ? -6.555 -28.406 -30.734 1 72.56 134 LEU B O 1
ATOM 2085 N N . LEU B 1 135 ? -4.445 -29.078 -30.5 1 64.5 135 LEU B N 1
ATOM 2086 C CA . LEU B 1 135 ? -4.258 -29.422 -31.906 1 64.5 135 LEU B CA 1
ATOM 2087 C C . LEU B 1 135 ? -4.727 -30.844 -32.188 1 64.5 135 LEU B C 1
ATOM 2089 O O . LEU B 1 135 ? -5.297 -31.109 -33.25 1 64.5 135 LEU B O 1
#

Sequence (270 aa):
MDPASVVSMAGACLTLVTRTVKDVNDIVGKWRKMDQKVSLIVARLNTIKITMVQLEKWLKSEHEISGTMGEDLYGAIEACSIVVQEIQLYVKSAQGGWLTGRIHYLWDEGQFLQFSGALDSQIAALGLFTNVILLMDPASVVSMAGACLTLVTRTVKDVNDIVGKWRKMDQKVSLIVARLNTIKITMVQLEKWLKSEHEISGTMGEDLYGAIEACSIVVQEIQLYVKSAQGGWLTGRIHYLWDEGQFLQFSGALDSQIAALGLFTNVILL

Radius of gyration: 27.94 Å; Cα contacts (8 Å, |Δi|>4): 214; chains: 2; bounding box: 30×90×52 Å

Foldseek 3Di:
DPPVVVVVVVVVVVVVVVVVVVVVVVVVVVVVVVVVVVVVVVVVVVVVVVVVVVVVVVVPPPDDPDDCNVVVVVVVVVVVCVVVVVVVVVVVVVVVCVVVCVVCVVVPPVVVVVVVVVVVVVCVVVVVVVVVVVD/DPPVVVVVVVVVVVVVVVVVVVVVVVVVVVVVVVVVVVVVVVVVVVVVVVVVVVVVVVVPPPDDPDDCNVVVVVVVVVVVCVVVVVVVVVVVVVVVCVVVCVVVVVVPPVVVVVVVVVVVVVCVVVVVVVVVVVD

Secondary structure (DSSP, 8-state):
--HHHHHHHHHHHHHHHHHHHHHHHHHHHHHHHHHHHHHHHHHHHHHHHHHHHHHHHHHHTT----TTHHHHHHHHHHHHHHHHHHHHHHHHHHHHHHHTTTTGGGG-HHHHHHHHHHHHHHHHHHHHHHHHHH-/--HHHHHHHHHHHHHHHHHHHHHHHHHHHHHHHHHHHHHHHHHHHHHHHHHHHHHHHHHHTT----TTHHHHHHHHHHHHHHHHHHHHHHHHHHHHHHHTTTTGGGG-HHHHHHHHHHHHHHHHHHHHHHHHHH-

Organism: Botryosphaeria parva (strain UCR-NP2) (NCBI:txid1287680)

Solvent-accessible surface area (backbone atoms only — not comparable to full-atom values): 14375 Å² total; per-residue (Å²): 112,62,67,66,57,42,49,53,51,44,51,52,35,43,53,52,45,52,49,38,47,50,54,51,49,54,52,50,53,52,49,51,53,48,51,52,54,52,49,50,49,45,54,51,47,48,51,43,39,55,51,42,53,53,49,46,56,51,64,72,36,97,62,81,76,59,83,65,50,42,52,52,50,38,50,54,48,51,52,39,38,53,55,49,48,52,51,39,52,52,49,50,52,46,50,47,39,42,69,74,31,71,51,29,62,70,60,35,65,67,58,52,53,52,50,48,53,51,49,52,54,40,44,51,57,56,45,53,52,52,54,61,71,73,102,113,61,67,67,58,43,49,53,51,44,51,52,35,42,52,51,43,52,49,39,48,51,54,49,50,52,52,50,52,53,50,51,55,47,52,52,54,51,50,51,48,46,54,52,4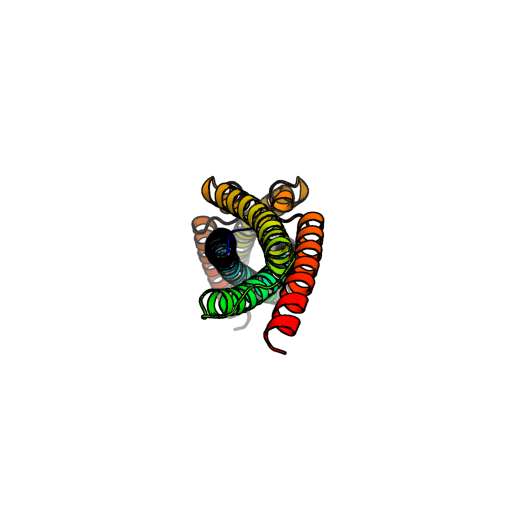9,49,52,44,41,55,51,42,53,53,49,46,54,50,63,72,35,97,61,80,75,58,86,66,50,43,51,52,51,39,51,55,48,50,53,40,39,53,56,48,49,51,52,39,52,53,49,49,53,44,49,47,39,41,71,73,31,72,51,31,62,70,60,37,67,68,56,51,51,51,49,48,53,52,48,51,53,41,44,51,55,54,45,53,52,52,54,61,72,75,103

pLDDT: mean 87.28, std 10.84, range [57.38, 98.44]